Protein AF-K1PBF9-F1 (afdb_monomer)

Organism: Magallana gigas (NCBI:txid29159)

Secondary structure (DSSP, 8-state):
--SSTTS-HHHHHHTS----EESSSTT-EE-HHHHHHHHHHHHHHHHH-TT-EEEEHHHHHTT------SS-EEEEEEEETHHHHHTT-S--EEEEEEESS-----------S---HHHHHHHHHHHHHHHHTSS-----S-HHHHHHHHHTTS-S---EES--HHHHHHHHHHHHHTT-EEE-TTSSB--TTTTEEEEESSHHHHHHHGGGPPP------

Radius of gyration: 17.16 Å; Cα contacts (8 Å, |Δi|>4): 448; chains: 1; bounding box: 44×38×44 Å

Sequence (221 aa):
MHSEVHIEVVKDAFYKEKDQKTKESYADIVTETDQAVEKLIISLLQEKYPTHRFIGEESTAEGKKVEWTDAPTWIIDPIDGTANFVHSIPQTCVCIGLSINKQKSVVITEAGNSRDPQILATKMSNVHRVVEASHGVRMIGSAAVNLCMVASGSGEAYYEYGIHIWDFAAAGIIFTEAGGLLLDPAGGEVDFLSRRVMGACNQEIADQLSPLLNHIEFERD

pLDDT: mean 80.4, std 13.72, range [29.42, 95.19]

InterPro domains:
  IPR000760 Inositol monophosphatase-like [PF00459] (7-103)
  IPR000760 Inositol monophosphatase-like [PR00377] (28-48)
  IPR000760 Inositol monophosphatase-like [PR00377] (50-66)
  IPR000760 Inositol monophosphatase-like [PR00377] (74-90)
  IPR020583 Inositol monophosphatase, metal-binding site [PS00629] (74-87)
  IPR033942 Inositol monophosphatase [cd01639] (8-202)

Solvent-accessible surface area (backbone atoms only — not comparable to full-atom values): 12174 Å² total; per-residue (Å²): 145,80,86,74,85,80,80,47,68,66,69,66,47,39,87,45,90,74,72,68,45,67,65,94,35,96,68,24,56,48,42,65,60,40,56,51,43,41,57,50,54,50,52,60,50,43,74,77,38,79,84,54,46,79,44,37,56,63,55,36,75,76,67,49,79,64,81,88,60,70,57,54,25,36,28,28,22,49,43,38,20,41,65,28,40,73,70,56,42,97,46,53,47,71,34,71,15,77,45,60,77,83,75,64,6,23,30,40,29,64,84,71,46,74,76,52,70,66,62,43,51,48,55,53,50,28,52,50,48,49,40,78,74,45,102,60,83,67,72,74,62,25,56,31,62,28,8,42,37,28,44,72,64,76,54,59,49,27,42,44,62,74,53,56,50,31,51,36,52,28,25,11,48,59,10,31,80,62,62,34,35,41,14,24,49,88,56,60,76,55,48,63,44,50,19,40,40,17,24,8,63,45,69,69,56,29,69,61,45,32,82,50,49,75,87,72,91,58,84,62,93

Structure (mmCIF, N/CA/C/O backbone):
data_AF-K1PBF9-F1
#
_entry.id   AF-K1PBF9-F1
#
loop_
_atom_site.group_PDB
_atom_site.id
_atom_site.type_symbol
_atom_site.label_atom_id
_atom_site.label_alt_id
_atom_site.label_comp_id
_atom_site.label_asym_id
_atom_site.label_entity_id
_atom_site.label_seq_id
_atom_site.pdbx_PDB_ins_code
_atom_site.Cartn_x
_atom_site.Cartn_y
_atom_site.Cartn_z
_atom_site.occupancy
_atom_site.B_iso_or_equiv
_atom_site.auth_seq_id
_atom_site.auth_comp_id
_atom_site.auth_asym_id
_atom_site.auth_atom_id
_atom_site.pdbx_PDB_model_num
ATOM 1 N N . MET A 1 1 ? -23.134 16.574 22.516 1.00 35.31 1 MET A N 1
ATOM 2 C CA . MET A 1 1 ? -22.073 17.592 22.351 1.00 35.31 1 MET A CA 1
ATOM 3 C C . MET A 1 1 ? -20.702 16.900 22.377 1.00 35.31 1 MET A C 1
ATOM 5 O O . MET A 1 1 ? -19.862 17.241 23.191 1.00 35.31 1 MET A O 1
ATOM 9 N N . HIS A 1 2 ? -20.501 15.881 21.527 1.00 38.53 2 HIS A N 1
ATOM 10 C CA . HIS A 1 2 ? -19.296 15.022 21.521 1.00 38.53 2 HIS A CA 1
ATOM 11 C C . HIS A 1 2 ? -18.865 14.602 20.096 1.00 38.53 2 HIS A C 1
ATOM 13 O O . HIS A 1 2 ? -18.039 13.718 19.933 1.00 38.53 2 HIS A O 1
ATOM 19 N N . SER A 1 3 ? -19.438 15.206 19.051 1.00 40.56 3 SER A N 1
ATOM 20 C CA . SER A 1 3 ? -19.285 14.770 17.653 1.00 40.56 3 SER A CA 1
ATOM 21 C C . SER A 1 3 ? -18.229 15.537 16.847 1.00 40.56 3 SER A C 1
ATOM 23 O O . SER A 1 3 ? -17.965 15.170 15.710 1.00 40.56 3 SER A O 1
ATOM 25 N N . GLU A 1 4 ? -17.647 16.603 17.405 1.00 39.50 4 GLU A N 1
ATOM 26 C CA . GLU A 1 4 ? -16.801 17.558 16.660 1.00 39.50 4 GLU A CA 1
ATOM 27 C C . GLU A 1 4 ? -15.322 17.539 17.096 1.00 39.50 4 GLU A C 1
ATOM 29 O O . GLU A 1 4 ? -14.466 18.058 16.393 1.00 39.50 4 GLU A O 1
ATOM 34 N N . VAL A 1 5 ? -14.993 16.901 18.227 1.00 44.69 5 VAL A N 1
ATOM 35 C CA . VAL A 1 5 ? -13.670 17.002 18.888 1.00 44.69 5 VAL A CA 1
ATOM 36 C C . VAL A 1 5 ? -12.569 16.165 18.206 1.00 44.69 5 VAL A C 1
ATOM 38 O O . VAL A 1 5 ? -11.390 16.359 18.475 1.00 44.69 5 VAL A O 1
ATOM 41 N N . HIS A 1 6 ? -12.927 15.233 17.318 1.00 51.88 6 HIS A N 1
ATOM 42 C CA . HIS A 1 6 ? -12.022 14.165 16.858 1.00 51.88 6 HIS A CA 1
ATOM 43 C C . HIS A 1 6 ? -11.521 14.297 15.408 1.00 51.88 6 HIS A C 1
ATOM 45 O O . HIS A 1 6 ? -10.795 13.426 14.941 1.00 51.88 6 HIS A O 1
ATOM 51 N N . ILE A 1 7 ? -11.914 15.346 14.677 1.00 52.00 7 ILE A N 1
ATOM 52 C CA . ILE A 1 7 ? -11.773 15.396 13.206 1.00 52.00 7 ILE A CA 1
ATOM 53 C C . ILE A 1 7 ? -10.485 16.093 12.727 1.00 52.00 7 ILE A C 1
ATOM 55 O O . ILE A 1 7 ? -10.096 15.928 11.571 1.00 52.00 7 ILE A O 1
ATOM 59 N N . GLU A 1 8 ? -9.803 16.864 13.581 1.00 67.00 8 GLU A N 1
ATOM 60 C CA . GLU A 1 8 ? -8.775 17.805 13.102 1.00 67.00 8 GLU A CA 1
ATOM 61 C C . GLU A 1 8 ? -7.321 17.404 13.399 1.00 67.00 8 GLU A C 1
ATOM 63 O O . GLU A 1 8 ? -6.439 18.013 12.815 1.00 67.00 8 GLU A O 1
ATOM 68 N N . VAL A 1 9 ? -7.048 16.337 14.170 1.00 76.19 9 VAL A N 1
ATOM 69 C CA . VAL A 1 9 ? -5.691 15.936 14.637 1.00 76.19 9 VAL A CA 1
ATOM 70 C C . VAL A 1 9 ? -4.602 16.027 13.552 1.00 76.19 9 VAL A C 1
ATOM 72 O O . VAL A 1 9 ? -3.602 16.718 13.741 1.00 76.19 9 VAL A O 1
ATOM 75 N N . VAL A 1 10 ? -4.811 15.392 12.390 1.00 72.88 10 VAL A N 1
ATOM 76 C CA . VAL A 1 10 ? -3.847 15.422 11.271 1.00 72.88 10 VAL A CA 1
ATOM 77 C C . VAL A 1 10 ? -3.730 16.824 10.663 1.00 72.88 10 VAL A C 1
ATOM 79 O O . VAL A 1 10 ? -2.622 17.289 10.420 1.00 72.88 10 VAL A O 1
ATOM 82 N N . LYS A 1 11 ? -4.847 17.534 10.447 1.00 76.38 11 LYS A N 1
ATOM 83 C CA . LYS A 1 11 ? -4.851 18.896 9.871 1.00 76.38 11 LYS A CA 1
ATOM 84 C C . LYS A 1 11 ? -4.163 19.905 10.785 1.00 76.38 11 LYS A C 1
ATOM 86 O O . LYS A 1 11 ? -3.421 20.764 10.316 1.00 76.38 11 LYS A O 1
ATOM 91 N N . ASP A 1 12 ? -4.417 19.779 12.083 1.00 83.69 12 ASP A N 1
ATOM 92 C CA . ASP A 1 12 ? -3.822 20.579 13.138 1.00 83.69 12 ASP A CA 1
ATOM 93 C C . ASP A 1 12 ? -2.304 20.418 13.146 1.00 83.69 12 ASP A C 1
ATOM 95 O O . ASP A 1 12 ? -1.593 21.409 13.283 1.00 83.69 12 ASP A O 1
ATOM 99 N N . ALA A 1 13 ? -1.803 19.191 13.022 1.00 82.44 13 ALA A N 1
ATOM 100 C CA . ALA A 1 13 ? -0.374 18.908 13.014 1.00 82.44 13 ALA A CA 1
ATOM 101 C C . ALA A 1 13 ? 0.293 19.192 11.652 1.00 82.44 13 ALA A C 1
ATOM 103 O O . ALA A 1 13 ? 1.475 19.530 11.614 1.00 82.44 13 ALA A O 1
ATOM 104 N N . PHE A 1 14 ? -0.446 19.126 10.537 1.00 80.88 14 PHE A N 1
ATOM 105 C CA . PHE A 1 14 ? 0.094 19.216 9.172 1.00 80.88 14 PHE A CA 1
ATOM 106 C C . PHE A 1 14 ? 1.000 20.436 8.947 1.00 80.88 14 PHE A C 1
ATOM 108 O O . PHE A 1 14 ? 2.117 20.280 8.464 1.00 80.88 14 PHE A O 1
ATOM 115 N N . TYR A 1 15 ? 0.564 21.630 9.360 1.00 78.06 15 TYR A N 1
ATOM 116 C CA . TYR A 1 15 ? 1.326 22.882 9.210 1.00 78.06 15 TYR A CA 1
ATOM 117 C C . TYR A 1 15 ? 2.168 23.268 10.441 1.00 78.06 15 TYR A C 1
ATOM 119 O O . TYR A 1 15 ? 2.706 24.375 10.490 1.00 78.06 15 TYR A O 1
ATOM 127 N N . LYS A 1 16 ? 2.271 22.392 11.447 1.00 83.31 16 LYS A N 1
ATOM 128 C CA . LYS A 1 16 ? 3.107 22.593 12.639 1.00 83.31 16 LYS A CA 1
ATOM 129 C C . LYS A 1 16 ? 4.460 21.884 12.480 1.00 83.31 16 LYS A C 1
ATOM 131 O O . LYS A 1 16 ? 4.639 21.020 11.617 1.00 83.31 16 LYS A O 1
ATOM 136 N N . GLU A 1 17 ? 5.408 22.280 13.325 1.00 80.88 17 GLU A N 1
ATOM 137 C CA . GLU A 1 17 ? 6.618 21.508 13.632 1.00 80.88 17 GLU A CA 1
ATOM 138 C C . GLU A 1 17 ? 6.218 20.199 14.347 1.00 80.88 17 GLU A C 1
ATOM 140 O O . GLU A 1 17 ? 5.169 20.165 14.993 1.00 80.88 17 GLU A O 1
ATOM 145 N N . LYS A 1 18 ? 6.990 19.118 14.161 1.00 87.62 18 LYS A N 1
ATOM 146 C CA . LYS A 1 18 ? 6.622 17.733 14.529 1.00 87.62 18 LYS A CA 1
ATOM 147 C C . LYS A 1 18 ? 7.840 16.996 15.092 1.00 87.62 18 LYS A C 1
ATOM 149 O O . LYS A 1 18 ? 8.926 17.114 14.517 1.00 87.62 18 LYS A O 1
ATOM 154 N N . ASP A 1 19 ? 7.669 16.192 16.138 1.00 83.44 19 ASP A N 1
ATOM 155 C CA . ASP A 1 19 ? 8.751 15.419 16.771 1.00 83.44 19 ASP A CA 1
ATOM 156 C C . ASP A 1 19 ? 9.023 14.108 16.003 1.00 83.44 19 ASP A C 1
ATOM 158 O O . ASP A 1 19 ? 8.712 12.995 16.445 1.00 83.44 19 ASP A O 1
ATOM 162 N N . GLN A 1 20 ? 9.637 14.241 14.822 1.00 84.75 20 GLN A N 1
ATOM 163 C CA . GLN A 1 20 ? 10.001 13.098 13.982 1.00 84.75 20 GLN A CA 1
ATOM 164 C C . GLN A 1 20 ? 11.039 12.169 14.639 1.00 84.75 20 GLN A C 1
ATOM 166 O O . GLN A 1 20 ? 12.029 12.604 15.235 1.00 84.75 20 GLN A O 1
ATOM 171 N N . LYS A 1 21 ? 10.859 10.862 14.448 1.00 85.81 21 LYS A N 1
ATOM 172 C CA . LYS A 1 21 ? 11.799 9.798 14.822 1.00 85.81 21 LYS A CA 1
ATOM 173 C C . LYS A 1 21 ? 12.032 8.876 13.633 1.00 85.81 21 LYS A C 1
ATOM 175 O O . LYS A 1 21 ? 11.227 8.807 12.710 1.00 85.81 21 LYS A O 1
ATOM 180 N N . THR A 1 22 ? 13.144 8.159 13.679 1.00 82.88 22 THR A N 1
ATOM 181 C CA . THR A 1 22 ? 13.551 7.194 12.656 1.00 82.88 22 THR A CA 1
ATOM 182 C C . THR A 1 22 ? 13.183 5.779 13.101 1.00 82.88 22 THR A C 1
ATOM 184 O O . THR A 1 22 ? 13.472 5.420 14.244 1.00 82.88 22 THR A O 1
ATOM 187 N N . LYS A 1 23 ? 12.558 5.004 12.207 1.00 78.75 23 LYS A N 1
ATOM 188 C CA . LYS A 1 23 ? 12.241 3.577 12.375 1.00 78.75 23 LYS A CA 1
ATOM 189 C C . LYS A 1 23 ? 13.414 2.723 11.843 1.00 78.75 23 LYS A C 1
ATOM 191 O O . LYS A 1 23 ? 14.508 2.827 12.397 1.00 78.75 23 LYS A O 1
ATOM 196 N N . GLU A 1 24 ? 13.261 1.909 10.798 1.00 72.44 24 GLU A N 1
ATOM 197 C CA . GLU A 1 24 ? 14.314 0.985 10.322 1.00 72.44 24 GLU A CA 1
ATOM 198 C C . GLU A 1 24 ? 15.469 1.666 9.561 1.00 72.44 24 GLU A C 1
ATOM 200 O O . GLU A 1 24 ? 16.599 1.172 9.555 1.00 72.44 24 GLU A O 1
ATOM 205 N N . SER A 1 25 ? 15.220 2.798 8.898 1.00 73.12 25 SER A N 1
ATOM 206 C CA . SER A 1 25 ? 16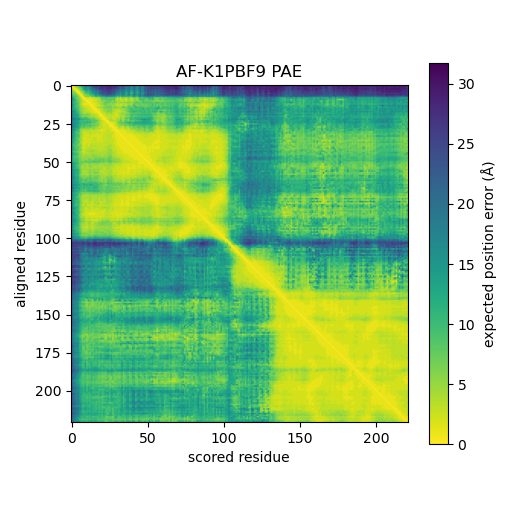.222 3.523 8.101 1.00 73.12 25 SER A CA 1
ATOM 207 C C . SER A 1 25 ? 15.980 5.032 8.119 1.00 73.12 25 SER A C 1
ATOM 209 O O . SER A 1 25 ? 14.887 5.468 8.445 1.00 73.12 25 SER A O 1
ATOM 211 N N . TYR A 1 26 ? 16.952 5.856 7.705 1.00 75.62 26 TYR A N 1
ATOM 212 C CA . TYR A 1 26 ? 16.826 7.327 7.742 1.00 75.62 26 TYR A CA 1
ATOM 213 C C . TYR A 1 26 ? 15.628 7.908 6.958 1.00 75.62 26 TYR A C 1
ATOM 215 O O . TYR A 1 26 ? 15.275 9.066 7.172 1.00 75.62 26 TYR A O 1
ATOM 223 N N . ALA A 1 27 ? 15.045 7.140 6.031 1.00 68.62 27 ALA A N 1
ATOM 224 C CA . ALA A 1 27 ? 13.870 7.518 5.245 1.00 68.62 27 ALA A CA 1
ATOM 225 C C . ALA A 1 27 ? 12.577 6.822 5.712 1.00 68.62 27 ALA A C 1
ATOM 227 O O . ALA A 1 27 ? 11.539 6.973 5.075 1.00 68.62 27 ALA A O 1
ATOM 228 N N . ASP A 1 28 ? 12.661 6.060 6.799 1.00 76.75 28 ASP A N 1
ATOM 229 C CA . ASP A 1 28 ? 11.561 5.411 7.498 1.00 76.75 28 ASP A CA 1
ATOM 230 C C . ASP A 1 28 ? 11.261 6.241 8.755 1.00 76.75 28 ASP A C 1
ATOM 232 O O . ASP A 1 28 ? 12.057 6.269 9.700 1.00 76.75 28 ASP A O 1
ATOM 236 N N . ILE A 1 29 ? 10.189 7.032 8.717 1.00 83.44 29 ILE A N 1
ATOM 237 C CA . ILE A 1 29 ? 9.964 8.155 9.640 1.00 83.44 29 ILE A CA 1
ATOM 238 C C . ILE A 1 29 ? 8.594 8.013 10.302 1.00 83.44 29 ILE A C 1
ATOM 240 O O . ILE A 1 29 ? 7.628 7.656 9.644 1.00 83.44 29 ILE A O 1
ATOM 244 N N . VAL A 1 30 ? 8.520 8.331 11.594 1.00 89.12 30 VAL A N 1
ATOM 245 C CA . VAL A 1 30 ? 7.292 8.377 12.402 1.00 89.12 30 VAL A CA 1
ATOM 246 C C . VAL A 1 30 ? 7.229 9.687 13.188 1.00 89.12 30 VAL A C 1
ATOM 248 O O . VAL A 1 30 ? 8.272 10.198 13.604 1.00 89.12 30 VAL A O 1
ATOM 251 N N . THR A 1 31 ? 6.037 10.228 13.440 1.00 87.81 31 THR A N 1
ATOM 252 C CA . THR A 1 31 ? 5.810 11.353 14.364 1.00 87.81 31 THR A CA 1
AT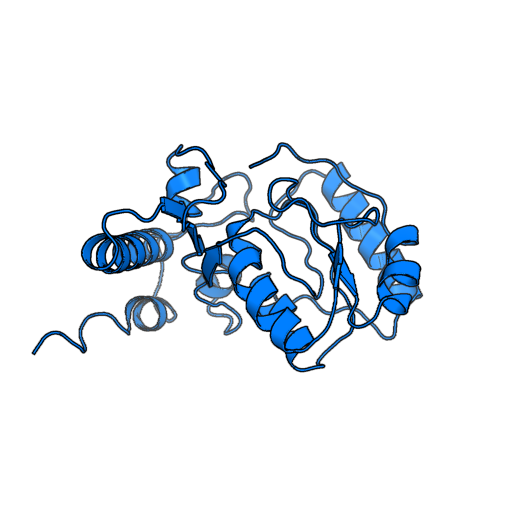OM 253 C C . THR A 1 31 ? 4.924 10.944 15.547 1.00 87.81 31 THR A C 1
ATOM 255 O O . THR A 1 31 ? 4.330 9.866 15.604 1.00 87.81 31 THR A O 1
ATOM 258 N N . GLU A 1 32 ? 4.797 11.828 16.528 1.00 88.06 32 GLU A N 1
ATOM 259 C CA . GLU A 1 32 ? 3.808 11.729 17.601 1.00 88.06 32 GLU A CA 1
ATOM 260 C C . GLU A 1 32 ? 2.352 11.724 17.094 1.00 88.06 32 GLU A C 1
ATOM 262 O O . GLU A 1 32 ? 1.460 11.228 17.788 1.00 88.06 32 GLU A O 1
ATOM 267 N N . THR A 1 33 ? 2.106 12.245 15.885 1.00 86.44 33 THR A N 1
ATOM 268 C CA . THR A 1 33 ? 0.765 12.331 15.287 1.00 86.44 33 THR A CA 1
ATOM 269 C C . THR A 1 33 ? 0.267 10.957 14.848 1.00 86.44 33 THR A C 1
ATOM 271 O O . THR A 1 33 ? -0.870 10.609 15.157 1.00 86.44 33 THR A O 1
ATOM 274 N N . ASP A 1 34 ? 1.116 10.160 14.196 1.00 86.38 34 ASP A N 1
ATOM 275 C CA . ASP A 1 34 ? 0.822 8.809 13.704 1.00 86.38 34 ASP A CA 1
ATOM 276 C C . ASP A 1 34 ? 0.302 7.936 14.861 1.00 86.38 34 ASP A C 1
ATOM 278 O O . ASP A 1 34 ? -0.804 7.390 14.833 1.00 86.38 34 ASP A O 1
ATOM 282 N N . GLN A 1 35 ? 1.048 7.939 15.970 1.00 88.50 35 GLN A N 1
ATOM 283 C C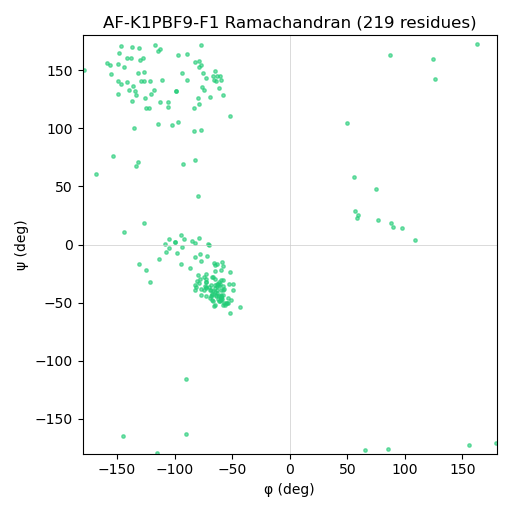A . GLN A 1 35 ? 0.709 7.199 17.185 1.00 88.50 35 GLN A CA 1
ATOM 284 C C . GLN A 1 35 ? -0.579 7.699 17.854 1.00 88.50 35 GLN A C 1
ATOM 286 O O . GLN A 1 35 ? -1.349 6.895 18.384 1.00 88.50 35 GLN A O 1
ATOM 291 N N . ALA A 1 36 ? -0.828 9.012 17.856 1.00 86.94 36 ALA A N 1
ATOM 292 C CA . ALA A 1 36 ? -2.049 9.589 18.416 1.00 86.94 36 ALA A CA 1
ATOM 293 C C . ALA A 1 36 ? -3.291 9.250 17.572 1.00 86.94 36 ALA A C 1
ATOM 295 O O . ALA A 1 36 ? -4.355 8.960 18.126 1.00 86.94 36 ALA A O 1
ATOM 296 N N . VAL A 1 37 ? -3.150 9.252 16.244 1.00 82.19 37 VAL A N 1
ATOM 297 C CA . VAL A 1 37 ? -4.216 8.931 15.288 1.00 82.19 37 VAL A CA 1
ATOM 298 C C . VAL A 1 37 ? -4.571 7.447 15.347 1.00 82.19 37 VAL A C 1
ATOM 300 O O . VAL A 1 37 ? -5.754 7.132 15.485 1.00 82.19 37 VAL A O 1
ATOM 303 N N . GLU A 1 38 ? -3.594 6.532 15.358 1.00 88.94 38 GLU A N 1
ATOM 304 C CA . GLU A 1 38 ? -3.876 5.092 15.481 1.00 88.94 38 GLU A CA 1
ATOM 305 C C . GLU A 1 38 ? -4.618 4.781 16.793 1.00 88.94 38 GLU A C 1
ATOM 307 O O . GLU A 1 38 ? -5.667 4.130 16.792 1.00 88.94 38 GLU A O 1
ATOM 312 N N . LYS A 1 39 ? -4.131 5.321 17.920 1.00 90.44 39 LYS A N 1
ATOM 313 C CA . LYS A 1 39 ? -4.725 5.106 19.252 1.00 90.44 39 LYS A CA 1
ATOM 314 C C . LYS A 1 39 ? -6.154 5.665 19.333 1.00 90.44 39 LYS A C 1
ATOM 316 O O . LYS A 1 39 ? -7.019 5.026 19.938 1.00 90.44 39 LYS A O 1
ATOM 321 N N . LEU A 1 40 ? -6.442 6.786 18.664 1.00 85.81 40 LEU A N 1
ATOM 322 C CA . LEU A 1 40 ? -7.800 7.322 18.518 1.00 85.81 40 LEU A CA 1
ATOM 323 C C . LEU A 1 40 ? -8.697 6.396 17.678 1.00 85.81 40 LEU A C 1
ATOM 325 O O . LEU A 1 40 ? -9.763 6.000 18.156 1.00 85.81 40 LEU A O 1
ATOM 329 N N . ILE A 1 41 ? -8.269 6.012 16.470 1.00 79.69 41 ILE A N 1
ATOM 330 C CA . ILE A 1 41 ? -9.035 5.145 15.554 1.00 79.69 41 ILE A CA 1
ATOM 331 C C . ILE A 1 41 ? -9.373 3.807 16.222 1.00 79.69 41 ILE A C 1
ATOM 333 O O . ILE A 1 41 ? -10.543 3.413 16.246 1.00 79.69 41 ILE A O 1
ATOM 337 N N . ILE A 1 42 ? -8.378 3.134 16.811 1.00 87.31 42 ILE A N 1
ATOM 338 C CA . ILE A 1 42 ? -8.576 1.851 17.497 1.00 87.31 42 ILE A CA 1
ATOM 339 C C . ILE A 1 42 ? -9.570 2.015 18.647 1.00 87.31 42 ILE A C 1
ATOM 341 O O . ILE A 1 42 ? -10.487 1.207 18.749 1.00 87.31 42 ILE A O 1
ATOM 345 N N . SER A 1 43 ? -9.466 3.063 19.475 1.00 89.25 43 SER A N 1
ATOM 346 C CA . SER A 1 43 ? -10.383 3.246 20.613 1.00 89.25 43 SER A CA 1
ATOM 347 C C . SER A 1 43 ? -11.858 3.363 20.193 1.00 89.25 43 SER A C 1
ATOM 349 O O . SER A 1 43 ? -12.709 2.656 20.736 1.00 89.25 43 SER A O 1
ATOM 351 N N . LEU A 1 44 ? -12.151 4.172 19.168 1.00 81.81 44 LEU A N 1
ATOM 352 C CA . LEU A 1 44 ? -13.507 4.404 18.657 1.00 81.81 44 LEU A CA 1
ATOM 353 C C . LEU A 1 44 ? -14.097 3.154 17.985 1.00 81.81 44 LEU A C 1
ATOM 355 O O . LEU A 1 44 ? -15.284 2.849 18.133 1.00 81.81 44 LEU A O 1
ATOM 359 N N . LEU A 1 45 ? -13.271 2.407 17.248 1.00 80.31 45 LEU A N 1
ATOM 360 C CA . LEU A 1 45 ? -13.685 1.155 16.616 1.00 80.31 45 LEU A CA 1
ATOM 361 C C . LEU A 1 45 ? -13.842 0.023 17.641 1.00 80.31 45 LEU A C 1
ATOM 363 O O . LEU A 1 45 ? -14.763 -0.779 17.509 1.00 80.31 45 LEU A O 1
ATOM 367 N N . GLN A 1 46 ? -12.999 -0.029 18.673 1.00 90.44 46 GLN A N 1
ATOM 368 C CA . GLN A 1 46 ? -13.028 -1.044 19.729 1.00 90.44 46 GLN A CA 1
ATOM 369 C C . GLN A 1 46 ? -14.241 -0.884 20.657 1.00 90.44 46 GLN A C 1
ATOM 371 O O . GLN A 1 46 ? -14.813 -1.897 21.061 1.00 90.44 46 GLN A O 1
ATOM 376 N N . GLU A 1 47 ? -14.665 0.353 20.953 1.00 87.88 47 GLU A N 1
ATOM 377 C CA . GLU A 1 47 ? -15.918 0.644 21.672 1.00 87.88 47 GLU A CA 1
ATOM 378 C C . GLU A 1 47 ? -17.137 0.144 20.881 1.00 87.88 47 GLU A C 1
ATOM 380 O O . GLU A 1 47 ? -18.013 -0.533 21.421 1.00 87.88 47 GLU A O 1
ATOM 385 N N . LYS A 1 48 ? -17.179 0.447 19.578 1.00 81.25 48 LYS A N 1
ATOM 386 C CA . LYS A 1 48 ? -18.316 0.130 18.705 1.00 81.25 48 LYS A CA 1
ATOM 387 C C . LYS A 1 48 ? -18.368 -1.338 18.265 1.00 81.25 48 LYS A C 1
ATOM 389 O O . LYS A 1 48 ? -19.457 -1.861 18.027 1.00 81.25 48 LYS A O 1
ATOM 394 N N . TYR A 1 49 ? -17.217 -2.000 18.159 1.00 83.19 49 TYR A N 1
ATOM 395 C CA . TYR A 1 49 ? -17.081 -3.380 17.690 1.00 83.19 49 TYR A CA 1
ATOM 396 C C . TYR A 1 49 ? -16.190 -4.219 18.635 1.00 83.19 49 TYR A C 1
ATOM 398 O O . TYR A 1 49 ? -15.086 -4.608 18.246 1.00 83.19 49 TYR A O 1
ATOM 406 N N . PR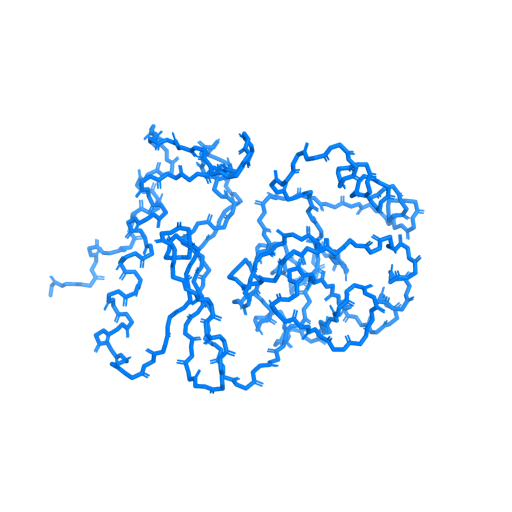O A 1 50 ? -16.650 -4.559 19.861 1.00 92.81 50 PRO A N 1
ATOM 407 C CA . PRO A 1 50 ? -15.813 -5.183 20.898 1.00 92.81 50 PRO A CA 1
ATOM 408 C C . PRO A 1 50 ? -15.162 -6.530 20.542 1.00 92.81 50 PRO A C 1
ATOM 410 O O . PRO A 1 50 ? -14.262 -6.978 21.245 1.00 92.81 50 PRO A O 1
ATOM 413 N N . THR A 1 51 ? -15.625 -7.194 19.481 1.00 90.75 51 THR A N 1
ATOM 414 C CA . THR A 1 51 ? -15.156 -8.512 19.021 1.00 90.75 51 THR A CA 1
ATOM 415 C C . THR A 1 51 ? -14.274 -8.467 17.769 1.00 90.75 51 THR A C 1
ATOM 417 O O . THR A 1 51 ? -13.815 -9.520 17.326 1.00 90.75 51 THR A O 1
ATOM 420 N N . HIS A 1 52 ? -14.056 -7.292 17.169 1.00 87.19 52 HIS A N 1
ATOM 421 C CA . HIS A 1 52 ? -13.206 -7.157 15.982 1.00 87.19 52 HIS A CA 1
ATOM 422 C C . HIS A 1 52 ? -11.718 -7.165 16.364 1.00 87.19 52 HIS A C 1
ATOM 424 O O . HIS A 1 52 ? -11.340 -6.767 17.466 1.00 87.19 52 HIS A O 1
ATOM 430 N N . ARG A 1 53 ? -10.871 -7.614 15.434 1.00 91.81 53 ARG A N 1
ATOM 431 C CA . ARG A 1 53 ? -9.406 -7.541 15.539 1.00 91.81 53 ARG A CA 1
ATOM 432 C C . ARG A 1 53 ? -8.871 -6.233 14.954 1.00 91.81 53 ARG A C 1
ATOM 434 O O . ARG A 1 53 ? -9.558 -5.565 14.181 1.00 91.81 53 ARG A O 1
ATOM 441 N N . PHE A 1 54 ? -7.625 -5.919 15.297 1.00 89.62 54 PHE A N 1
ATOM 442 C CA . PHE A 1 54 ? -6.892 -4.747 14.825 1.00 89.62 54 PHE A CA 1
ATOM 443 C C . PHE A 1 54 ? -5.479 -5.143 14.397 1.00 89.62 54 PHE A C 1
ATOM 445 O O . PHE A 1 54 ? -4.777 -5.833 15.136 1.00 89.62 54 PHE A O 1
ATOM 452 N N . ILE A 1 55 ? -5.082 -4.676 13.219 1.00 88.81 55 ILE A N 1
ATOM 453 C CA . ILE A 1 55 ? -3.709 -4.600 12.724 1.00 88.81 55 ILE A CA 1
ATOM 454 C C . ILE A 1 55 ? -3.444 -3.105 12.513 1.00 88.81 55 ILE A C 1
ATOM 456 O O . ILE A 1 55 ? -4.299 -2.416 11.953 1.00 88.81 55 ILE A O 1
ATOM 460 N N . GLY A 1 56 ? -2.307 -2.601 12.981 1.00 88.62 56 GLY A N 1
ATOM 461 C CA . GLY A 1 56 ? -1.952 -1.190 12.861 1.00 88.62 56 GLY A CA 1
ATOM 462 C C . GLY A 1 56 ? -0.444 -1.017 12.762 1.00 88.62 56 GLY A C 1
ATOM 463 O O . GLY A 1 56 ? 0.276 -1.749 13.439 1.00 88.62 56 GLY A O 1
ATOM 464 N N . GLU A 1 57 ? 0.016 -0.089 11.925 1.00 88.25 57 GLU A N 1
ATOM 465 C CA . GLU A 1 57 ? 1.443 0.167 11.692 1.00 88.25 57 GLU A CA 1
ATOM 466 C C . GLU A 1 57 ? 2.223 0.378 12.998 1.00 88.25 57 GLU A C 1
ATOM 468 O O . GLU A 1 57 ? 3.147 -0.369 13.325 1.00 88.25 57 GLU A O 1
ATOM 473 N N . GLU A 1 58 ? 1.828 1.384 13.774 1.00 90.44 58 GLU A N 1
ATOM 474 C CA . GLU A 1 58 ? 2.525 1.799 14.990 1.00 90.44 58 GLU A CA 1
ATOM 475 C C . GLU A 1 58 ? 2.321 0.781 16.115 1.00 90.44 58 GLU A C 1
ATOM 477 O O . GLU A 1 58 ? 3.228 0.498 16.898 1.00 90.44 58 GLU A O 1
ATOM 482 N N . SER A 1 59 ? 1.159 0.131 16.134 1.00 88.69 59 SER A N 1
ATOM 483 C CA . SER A 1 59 ? 0.889 -1.064 16.927 1.00 88.69 59 SER A CA 1
ATOM 484 C C . SER A 1 59 ? 1.859 -2.219 16.640 1.00 88.69 59 SER A C 1
ATOM 486 O O . SER A 1 59 ? 2.239 -2.932 17.574 1.00 88.69 59 SER A O 1
ATOM 488 N N . THR A 1 60 ? 2.253 -2.426 15.384 1.00 85.50 60 THR A N 1
ATOM 489 C CA . THR A 1 60 ? 3.187 -3.482 14.971 1.00 85.50 60 THR A CA 1
ATOM 490 C C . THR A 1 60 ? 4.642 -3.062 15.179 1.00 85.50 60 THR A C 1
ATOM 492 O O . THR A 1 60 ? 5.430 -3.879 15.654 1.00 85.50 60 THR A O 1
ATOM 495 N N . ALA A 1 61 ? 4.981 -1.782 14.996 1.00 81.00 61 ALA A N 1
ATOM 496 C CA . ALA A 1 61 ? 6.270 -1.209 15.400 1.00 81.00 61 ALA A CA 1
ATOM 497 C C . ALA A 1 61 ? 6.501 -1.271 16.930 1.00 81.00 61 ALA A C 1
ATOM 499 O O . ALA A 1 61 ? 7.618 -1.524 17.380 1.00 81.00 61 ALA A O 1
ATOM 500 N N . GLU A 1 62 ? 5.446 -1.140 17.748 1.00 85.44 62 GLU A N 1
ATOM 501 C CA . GLU A 1 62 ? 5.463 -1.427 19.198 1.00 85.44 62 GLU A CA 1
ATOM 502 C C . GLU A 1 62 ? 5.565 -2.943 19.527 1.00 85.44 62 GLU A C 1
ATOM 504 O O . GLU A 1 62 ? 5.616 -3.325 20.700 1.00 85.44 62 GLU A O 1
ATOM 509 N N . GLY A 1 63 ? 5.629 -3.827 18.522 1.00 83.31 63 GLY A N 1
ATOM 510 C CA . GLY A 1 63 ? 5.912 -5.261 18.668 1.00 83.31 63 GLY A CA 1
ATOM 511 C C . GLY A 1 63 ? 4.696 -6.196 18.691 1.00 83.31 63 GLY A C 1
ATOM 512 O O . GLY A 1 63 ? 4.836 -7.363 19.074 1.00 83.31 63 GLY A O 1
ATOM 513 N N . LYS A 1 64 ? 3.496 -5.738 18.302 1.00 86.00 64 LYS A N 1
ATOM 514 C CA . LYS A 1 64 ? 2.335 -6.634 18.117 1.00 86.00 64 LYS A CA 1
ATOM 515 C C . LYS A 1 64 ? 2.460 -7.413 16.805 1.00 86.00 64 LYS A C 1
ATOM 517 O O . LYS A 1 64 ? 2.743 -6.842 15.758 1.00 86.00 64 LYS A O 1
ATOM 522 N N . LYS A 1 65 ? 2.184 -8.718 16.853 1.00 84.44 65 LYS A N 1
ATOM 523 C CA . LYS A 1 65 ? 2.181 -9.591 15.667 1.00 84.44 65 LYS A CA 1
ATOM 524 C C . LYS A 1 65 ? 0.945 -9.379 14.795 1.00 84.44 65 LYS A C 1
ATOM 526 O O . LYS A 1 65 ? -0.146 -9.156 15.320 1.00 84.44 65 LYS A O 1
ATOM 531 N N . VAL A 1 66 ? 1.101 -9.551 13.484 1.00 83.19 66 VAL A N 1
ATOM 532 C CA . VAL A 1 66 ? 0.013 -9.441 12.509 1.00 83.19 66 VAL A CA 1
ATOM 533 C C . VAL A 1 66 ? -0.776 -10.760 12.436 1.00 83.19 66 VAL A C 1
ATOM 535 O O . VAL A 1 66 ? -0.398 -11.712 11.764 1.00 83.19 66 VAL A O 1
ATOM 538 N N . GLU A 1 67 ? -1.910 -10.845 13.140 1.00 84.00 67 GLU A N 1
ATOM 539 C CA . GLU A 1 67 ? -2.819 -12.008 13.071 1.00 84.00 67 GLU A CA 1
ATOM 540 C C . GLU A 1 67 ? -3.929 -11.818 12.020 1.00 84.00 67 GLU A C 1
ATOM 542 O O . GLU A 1 67 ? -5.114 -11.677 12.349 1.00 84.00 67 GLU A O 1
ATOM 547 N N . TRP A 1 68 ? -3.572 -11.826 10.733 1.00 78.56 68 TRP A N 1
ATOM 548 C CA . TRP A 1 68 ? -4.559 -11.661 9.661 1.00 78.56 68 TRP A CA 1
ATOM 549 C C . TRP A 1 68 ? -5.371 -12.944 9.416 1.00 78.56 68 TRP A C 1
ATOM 551 O O . TRP A 1 68 ? -4.951 -13.869 8.715 1.00 78.56 68 TRP A O 1
ATOM 561 N N . THR A 1 69 ? -6.571 -12.998 9.993 1.00 85.06 69 THR A N 1
ATOM 562 C CA . THR A 1 69 ? -7.500 -14.145 9.954 1.00 85.06 69 THR A CA 1
ATOM 563 C C . THR A 1 69 ? -8.792 -13.797 9.203 1.00 85.06 69 THR A C 1
ATOM 565 O O . THR A 1 69 ? -8.950 -12.680 8.717 1.00 85.06 69 THR A O 1
ATOM 568 N N . ASP A 1 70 ? -9.725 -14.745 9.103 1.00 79.06 70 ASP A N 1
ATOM 569 C CA . ASP A 1 70 ? -11.041 -14.520 8.478 1.00 79.06 70 ASP A CA 1
ATOM 570 C C . ASP A 1 70 ? -12.017 -13.765 9.403 1.00 79.06 70 ASP A C 1
ATOM 572 O O . ASP A 1 70 ? -13.105 -13.362 8.989 1.00 79.06 70 ASP A O 1
ATOM 576 N N . ALA A 1 71 ? -11.637 -13.556 10.670 1.00 84.56 71 ALA A N 1
ATOM 577 C CA . ALA A 1 71 ? -12.393 -12.727 11.599 1.00 84.56 71 ALA A CA 1
ATOM 578 C C . ALA A 1 71 ? -12.368 -11.250 11.150 1.00 84.56 71 ALA A C 1
ATOM 580 O O . ALA A 1 71 ? -11.325 -10.791 10.675 1.00 84.56 71 ALA A O 1
ATOM 581 N N . PRO A 1 72 ? -13.456 -10.476 11.355 1.00 80.06 72 PRO A N 1
ATOM 582 C CA . PRO A 1 72 ? -13.489 -9.050 11.039 1.00 80.06 72 PRO A CA 1
ATOM 583 C C . PRO A 1 72 ? -12.313 -8.303 11.674 1.00 80.06 72 PRO A C 1
ATOM 585 O O . PRO A 1 72 ? -12.228 -8.165 12.898 1.00 80.06 72 PRO A O 1
ATOM 588 N N . THR A 1 73 ? -11.392 -7.857 10.824 1.00 83.38 73 THR A N 1
ATOM 589 C CA . THR A 1 73 ? -10.115 -7.267 11.233 1.00 83.38 73 THR A CA 1
ATOM 590 C C . THR A 1 73 ? -9.980 -5.894 10.598 1.00 83.38 73 THR A C 1
ATOM 592 O O . THR A 1 73 ? -9.948 -5.775 9.372 1.00 83.38 73 THR A O 1
ATOM 595 N N . TRP A 1 74 ? -9.916 -4.858 11.428 1.00 80.94 74 TRP A N 1
ATOM 596 C CA . TRP A 1 74 ? -9.551 -3.518 10.989 1.00 80.94 74 TRP A CA 1
ATOM 597 C C . TRP A 1 74 ? -8.047 -3.474 10.732 1.00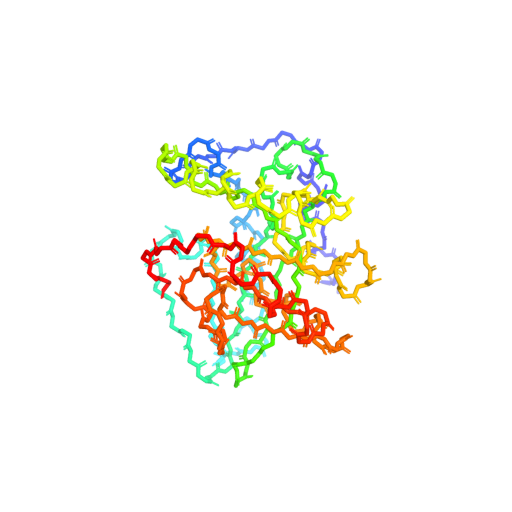 80.94 74 TRP A C 1
ATOM 599 O O . TRP A 1 74 ? -7.272 -3.970 11.548 1.00 80.94 74 TRP A O 1
ATOM 609 N N . ILE A 1 75 ? -7.649 -2.906 9.601 1.00 81.88 75 ILE A N 1
ATOM 610 C CA . ILE A 1 75 ? -6.252 -2.767 9.188 1.00 81.88 75 ILE A CA 1
ATOM 611 C C . ILE A 1 75 ? -6.010 -1.275 8.983 1.00 81.88 75 ILE A C 1
ATOM 613 O O . ILE A 1 75 ? -6.716 -0.652 8.187 1.00 81.88 75 ILE A O 1
ATOM 617 N N . ILE A 1 76 ? -5.107 -0.703 9.776 1.00 82.81 76 ILE A N 1
ATOM 618 C CA . ILE A 1 76 ? -4.985 0.744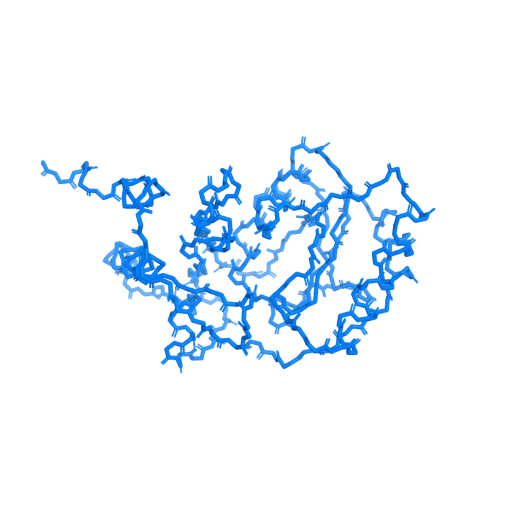 9.962 1.00 82.81 76 ILE A CA 1
ATOM 619 C C . ILE A 1 76 ? -3.558 1.194 9.667 1.00 82.81 76 ILE A C 1
ATOM 621 O O . ILE A 1 76 ? -2.613 0.728 10.295 1.00 82.81 76 ILE A O 1
ATOM 625 N N . ASP A 1 77 ? -3.433 2.164 8.777 1.00 83.25 77 ASP A N 1
ATOM 626 C CA . ASP A 1 77 ? -2.271 3.042 8.704 1.00 83.25 77 ASP A CA 1
ATOM 627 C C . ASP A 1 77 ? -2.765 4.447 9.108 1.00 83.25 77 ASP A C 1
ATOM 629 O O . ASP A 1 77 ? -3.758 4.942 8.552 1.00 83.25 77 ASP A O 1
ATOM 633 N N . PRO A 1 78 ? -2.170 5.063 10.146 1.00 85.00 78 PRO A N 1
ATOM 634 C CA . PRO A 1 78 ? -2.637 6.340 10.656 1.00 85.00 78 PRO A CA 1
ATOM 635 C C . PRO A 1 78 ? -2.325 7.525 9.730 1.00 85.00 78 PRO A C 1
ATOM 637 O O . PRO A 1 78 ? -3.109 8.478 9.748 1.00 85.00 78 PRO A O 1
ATOM 640 N N . ILE A 1 79 ? -1.215 7.509 8.980 1.00 86.06 79 ILE A N 1
ATOM 641 C CA . ILE A 1 79 ? -0.726 8.612 8.129 1.00 86.06 79 ILE A CA 1
ATOM 642 C C . ILE A 1 79 ? 0.130 8.039 6.975 1.00 86.06 79 ILE A C 1
ATOM 644 O O . ILE A 1 79 ? 1.353 8.184 6.956 1.00 86.06 79 ILE A O 1
ATOM 648 N N . ASP A 1 80 ? -0.515 7.468 5.955 1.00 83.06 80 ASP A N 1
ATOM 649 C CA . ASP A 1 80 ? 0.174 6.955 4.765 1.00 83.06 80 ASP A CA 1
ATOM 650 C C . ASP A 1 80 ? 0.963 8.098 4.116 1.00 83.06 80 ASP A C 1
ATOM 652 O O . ASP A 1 80 ? 0.436 9.198 3.877 1.00 83.06 80 ASP A O 1
ATOM 656 N N . GLY A 1 81 ? 2.246 7.856 3.867 1.00 83.31 81 GLY A N 1
ATOM 657 C CA . GLY A 1 81 ? 3.197 8.878 3.458 1.00 83.31 81 GLY A CA 1
ATOM 658 C C . GLY A 1 81 ? 3.627 9.811 4.594 1.00 83.31 81 GLY A C 1
ATOM 659 O O . GLY A 1 81 ? 3.689 11.026 4.384 1.00 83.31 81 GLY A O 1
ATOM 660 N N . THR A 1 82 ? 3.997 9.292 5.773 1.00 83.69 82 THR A N 1
ATOM 661 C CA . THR A 1 82 ? 4.526 10.098 6.897 1.00 83.69 82 THR A CA 1
ATOM 662 C C . THR A 1 82 ? 5.658 11.049 6.476 1.00 83.69 82 THR A C 1
ATOM 664 O O . THR A 1 82 ? 5.740 12.174 6.964 1.00 83.69 82 THR A O 1
ATOM 667 N N . ALA A 1 83 ? 6.503 10.668 5.509 1.00 84.44 83 ALA A N 1
ATOM 668 C CA . ALA A 1 83 ? 7.533 11.551 4.948 1.00 84.44 83 ALA A CA 1
ATOM 669 C C . ALA A 1 83 ? 6.947 12.795 4.237 1.00 84.44 83 ALA A C 1
ATOM 671 O O . ALA A 1 83 ? 7.460 13.905 4.401 1.00 84.44 83 ALA A O 1
ATOM 672 N N . ASN A 1 84 ? 5.839 12.642 3.502 1.00 83.69 84 ASN A N 1
ATOM 673 C CA . ASN A 1 84 ? 5.101 13.763 2.913 1.00 83.69 84 ASN A CA 1
ATOM 674 C C . ASN A 1 84 ? 4.450 14.623 4.001 1.00 83.69 84 ASN A C 1
ATOM 676 O O . ASN A 1 84 ? 4.538 15.850 3.942 1.00 83.69 84 ASN A O 1
ATOM 680 N N . PHE A 1 85 ? 3.852 13.998 5.018 1.00 84.75 85 PHE A N 1
ATOM 681 C CA . PHE A 1 85 ? 3.255 14.685 6.166 1.00 84.75 85 PHE A CA 1
ATOM 682 C C . PHE A 1 85 ? 4.279 15.532 6.945 1.00 84.75 85 PHE A C 1
ATOM 684 O O . PHE A 1 85 ? 4.029 16.707 7.235 1.00 84.75 85 PHE A O 1
ATOM 691 N N . VAL A 1 86 ? 5.469 14.985 7.209 1.00 85.31 86 VAL A N 1
ATOM 692 C CA . VAL A 1 86 ? 6.614 15.701 7.796 1.00 85.31 86 VAL A CA 1
ATOM 693 C C . VAL A 1 86 ? 6.972 16.929 6.959 1.00 85.31 86 VAL A C 1
ATOM 695 O O . VAL A 1 86 ? 7.015 18.042 7.488 1.00 85.31 86 VAL A O 1
ATOM 698 N N . HIS A 1 87 ? 7.126 16.763 5.644 1.00 84.75 87 HIS A N 1
ATOM 699 C CA . HIS A 1 87 ? 7.459 17.850 4.719 1.00 84.75 87 HIS A CA 1
ATOM 700 C C . HIS A 1 87 ? 6.279 18.759 4.323 1.00 84.75 87 HIS A C 1
ATOM 702 O O . HIS A 1 87 ? 6.461 19.664 3.509 1.00 84.75 87 HIS A O 1
ATOM 708 N N . SER A 1 88 ? 5.090 18.583 4.915 1.00 85.69 88 SER A N 1
ATOM 709 C CA . SER A 1 88 ? 3.865 19.342 4.588 1.00 85.69 88 SER A CA 1
ATOM 710 C C . SER A 1 88 ? 3.453 19.257 3.104 1.00 85.69 88 SER A C 1
ATOM 712 O O . SER A 1 88 ? 2.826 20.171 2.561 1.00 85.69 88 SER A O 1
ATOM 714 N N . ILE A 1 89 ? 3.798 18.154 2.435 1.00 84.00 89 ILE A N 1
ATOM 715 C CA . ILE A 1 89 ? 3.400 17.837 1.059 1.00 84.00 89 ILE A CA 1
ATOM 716 C C . ILE A 1 89 ? 1.964 17.282 1.104 1.00 84.00 89 ILE A C 1
ATOM 718 O O . ILE A 1 89 ? 1.709 16.329 1.842 1.00 84.00 89 ILE A O 1
ATOM 722 N N . PRO A 1 90 ? 0.998 17.839 0.345 1.00 80.31 90 PRO A N 1
ATOM 723 C CA . PRO A 1 90 ? -0.430 17.523 0.485 1.00 80.31 90 PRO A CA 1
ATOM 724 C C . PRO A 1 90 ? -0.838 16.204 -0.202 1.00 80.31 90 PRO A C 1
ATOM 726 O O . PRO A 1 90 ? -1.872 16.138 -0.865 1.00 80.31 90 PRO A O 1
ATOM 729 N N . GLN A 1 91 ? -0.013 15.162 -0.074 1.00 82.25 91 GLN A N 1
ATOM 730 C CA . GLN A 1 91 ? -0.225 13.826 -0.641 1.00 82.25 91 GLN A CA 1
ATOM 731 C C . GLN A 1 91 ? 0.058 12.760 0.429 1.00 82.25 91 GLN A C 1
ATOM 733 O O . GLN A 1 91 ? 1.041 12.030 0.382 1.00 82.25 91 GLN A O 1
ATOM 738 N N . THR A 1 92 ? -0.809 12.742 1.436 1.00 81.50 92 THR A N 1
ATOM 739 C CA . THR A 1 92 ? -0.832 11.810 2.572 1.00 81.50 92 THR A CA 1
ATOM 740 C C . THR A 1 92 ? -2.296 11.533 2.922 1.00 81.50 92 THR A C 1
ATOM 742 O O . THR A 1 92 ? -3.160 12.373 2.633 1.00 81.50 92 THR A O 1
ATOM 745 N N . CYS A 1 93 ? -2.614 10.371 3.493 1.00 79.56 93 CYS A N 1
ATOM 746 C CA . CYS A 1 93 ? -3.989 10.020 3.853 1.00 79.56 93 CYS A CA 1
ATOM 747 C C . CYS A 1 93 ? -4.070 9.153 5.119 1.00 79.56 93 CYS A C 1
ATOM 749 O O . CYS A 1 93 ? -3.057 8.712 5.639 1.00 79.56 93 CYS A O 1
ATOM 751 N N . VAL A 1 94 ? -5.285 8.945 5.636 1.00 75.56 94 VAL A N 1
ATOM 752 C CA . VAL A 1 94 ? -5.541 8.044 6.771 1.00 75.56 94 VAL A CA 1
ATOM 753 C C . VAL A 1 94 ? -6.199 6.783 6.223 1.00 75.56 94 VAL A C 1
ATOM 755 O O . VAL A 1 94 ? -7.264 6.862 5.602 1.00 75.56 94 VAL A O 1
ATOM 758 N N . CYS A 1 95 ? -5.589 5.630 6.462 1.00 73.12 95 CYS A N 1
ATOM 759 C CA . CYS A 1 95 ? -5.955 4.358 5.854 1.00 73.12 95 CYS A CA 1
ATOM 760 C C . CYS A 1 95 ? -6.668 3.458 6.860 1.00 73.12 95 CYS A C 1
ATOM 762 O O . CYS A 1 95 ? -6.109 3.069 7.879 1.00 73.12 95 CYS A O 1
ATOM 764 N N . ILE A 1 96 ? -7.927 3.107 6.579 1.00 72.81 96 ILE A N 1
ATOM 765 C CA . ILE A 1 96 ? -8.728 2.216 7.430 1.00 72.81 96 ILE A CA 1
ATOM 766 C C . ILE A 1 96 ? -9.440 1.192 6.544 1.00 72.81 96 ILE A C 1
ATOM 768 O O . ILE A 1 96 ? -10.473 1.478 5.937 1.00 72.81 96 ILE A O 1
ATOM 772 N N . GLY A 1 97 ? -8.887 -0.016 6.472 1.00 72.75 97 GLY A N 1
ATOM 773 C CA . GLY A 1 97 ? -9.501 -1.168 5.819 1.00 72.75 97 GLY A CA 1
ATOM 774 C C . GLY A 1 97 ? -10.281 -2.022 6.816 1.00 72.75 97 GLY A C 1
ATOM 775 O O . GLY A 1 97 ? -9.884 -2.153 7.972 1.00 72.75 97 GLY A O 1
ATOM 776 N N . LEU A 1 98 ? -11.371 -2.651 6.370 1.00 73.06 98 LEU A N 1
ATOM 777 C CA . LEU A 1 98 ? -12.028 -3.737 7.103 1.00 73.06 98 LEU A CA 1
ATOM 778 C C . LEU A 1 98 ? -11.892 -5.027 6.298 1.00 73.06 98 LEU A C 1
ATOM 780 O O . LEU A 1 98 ? -12.602 -5.238 5.317 1.00 73.06 98 LEU A O 1
ATOM 784 N N . SER A 1 99 ? -10.988 -5.899 6.733 1.00 67.81 99 SER A N 1
ATOM 785 C CA . SER A 1 99 ? -10.823 -7.223 6.149 1.00 67.81 99 SER A CA 1
ATOM 786 C C . SER A 1 99 ? -11.900 -8.176 6.656 1.00 67.81 99 SER A C 1
ATOM 788 O O . SER A 1 99 ? -11.979 -8.468 7.852 1.00 67.81 99 SER A O 1
ATOM 790 N N . ILE A 1 100 ? -12.677 -8.710 5.714 1.00 64.44 100 ILE A N 1
ATOM 791 C CA . ILE A 1 100 ? -13.525 -9.894 5.859 1.00 64.44 100 ILE A CA 1
ATOM 792 C C . ILE A 1 100 ? -13.322 -10.710 4.573 1.00 64.44 100 ILE A C 1
ATOM 794 O O . ILE A 1 100 ? -13.517 -10.184 3.481 1.00 64.44 100 ILE A O 1
ATOM 798 N N . ASN A 1 101 ? -12.910 -11.975 4.685 1.00 53.19 101 ASN A N 1
ATOM 799 C CA . ASN A 1 101 ? -12.742 -12.919 3.562 1.00 53.19 101 ASN A CA 1
ATOM 800 C C . ASN A 1 101 ? -11.762 -12.514 2.425 1.00 53.19 101 ASN A C 1
ATOM 802 O O . ASN A 1 101 ? -11.834 -13.070 1.333 1.00 53.19 101 ASN A O 1
ATOM 806 N N . LYS A 1 102 ? -10.798 -11.625 2.703 1.00 52.62 102 LYS A N 1
ATOM 807 C CA . LYS A 1 102 ? -9.455 -11.620 2.078 1.00 52.62 102 LYS A CA 1
ATOM 808 C C . LYS A 1 102 ? -9.358 -11.552 0.536 1.00 52.62 102 LYS A C 1
ATOM 810 O O . LYS A 1 102 ? -8.701 -12.385 -0.082 1.00 52.62 102 LYS A O 1
ATOM 815 N N . GLN A 1 103 ? -9.921 -10.526 -0.097 1.00 38.56 103 GLN A N 1
ATOM 816 C CA . GLN A 1 103 ? -9.649 -10.206 -1.511 1.00 38.56 103 GLN A CA 1
ATOM 817 C C . GLN A 1 103 ? -9.491 -8.690 -1.704 1.00 38.56 103 GLN A C 1
ATOM 819 O O . GLN A 1 103 ? -10.035 -7.955 -0.880 1.00 38.56 103 GLN A O 1
ATOM 824 N N . LYS A 1 104 ? -8.845 -8.267 -2.818 1.00 34.75 104 LYS A N 1
ATOM 825 C CA . LYS A 1 104 ? -9.078 -7.028 -3.622 1.00 34.75 104 LYS A CA 1
ATOM 826 C C . LYS A 1 104 ? -7.874 -6.048 -3.871 1.00 34.75 104 LYS A C 1
ATOM 828 O O . LYS A 1 104 ? -6.996 -6.012 -3.032 1.00 34.75 104 LYS A O 1
ATOM 833 N N . SER A 1 105 ? -7.871 -5.138 -4.891 1.00 29.42 105 SER A N 1
ATOM 834 C CA . SER A 1 105 ? -7.330 -5.420 -6.254 1.00 29.42 105 SER A CA 1
ATOM 835 C C . SER A 1 105 ? -7.087 -4.307 -7.356 1.00 29.42 105 SER A C 1
ATOM 837 O O . SER A 1 105 ? -7.710 -4.422 -8.398 1.00 29.42 105 SER A O 1
ATOM 839 N N . VAL A 1 106 ? -6.233 -3.252 -7.170 1.00 34.47 106 VAL A N 1
ATOM 840 C CA . VAL A 1 106 ? -5.282 -2.515 -8.125 1.00 34.47 106 VAL A CA 1
ATOM 841 C C . VAL A 1 106 ? -4.788 -1.094 -7.651 1.00 34.47 106 VAL A C 1
ATOM 843 O O . VAL A 1 106 ? -5.268 -0.668 -6.614 1.00 34.47 106 VAL A O 1
ATOM 846 N N . VAL A 1 107 ? -3.824 -0.409 -8.352 1.00 36.53 107 VAL A N 1
ATOM 847 C CA . VAL A 1 107 ? -2.362 -0.146 -8.006 1.00 36.53 107 VAL A CA 1
ATOM 848 C C . VAL A 1 107 ? -1.691 0.756 -9.177 1.00 36.53 107 VAL A C 1
ATOM 850 O O . VAL A 1 107 ? -2.147 0.441 -10.270 1.00 36.53 107 VAL A O 1
ATOM 853 N N . ILE A 1 108 ? -0.684 1.723 -9.365 1.00 32.31 108 ILE A N 1
ATOM 854 C CA . ILE A 1 108 ? 0.456 2.758 -9.020 1.00 32.31 108 ILE A CA 1
ATOM 855 C C . ILE A 1 108 ? 1.780 2.694 -8.117 1.00 32.31 108 ILE A C 1
ATOM 857 O O . ILE A 1 108 ? 1.764 3.004 -6.944 1.00 32.31 108 ILE A O 1
ATOM 861 N N . THR A 1 109 ? 3.015 2.587 -8.671 1.00 33.75 109 THR A N 1
ATOM 862 C CA . THR A 1 109 ? 4.305 2.252 -7.951 1.00 33.75 109 THR A CA 1
ATOM 863 C C . THR A 1 109 ? 5.038 3.335 -7.103 1.00 33.75 109 THR A C 1
ATOM 865 O O . THR A 1 109 ? 5.001 4.520 -7.421 1.00 33.75 109 THR A O 1
ATOM 868 N N . GLU A 1 110 ? 5.826 2.892 -6.100 1.00 60.47 110 GLU A N 1
ATOM 869 C CA . GLU A 1 110 ? 6.745 3.684 -5.247 1.00 60.47 110 GLU A CA 1
ATOM 870 C C . GLU A 1 110 ? 8.174 3.110 -5.093 1.00 60.47 110 GLU A C 1
ATOM 872 O O . GLU A 1 110 ? 8.477 1.960 -5.428 1.00 60.47 110 GLU A O 1
ATOM 877 N N . ALA A 1 111 ? 9.073 3.922 -4.516 1.00 59.00 111 ALA A N 1
ATOM 878 C CA . ALA A 1 111 ? 10.420 3.509 -4.100 1.00 59.00 111 ALA A CA 1
ATOM 879 C C . ALA A 1 111 ? 10.501 2.895 -2.679 1.00 59.00 111 ALA A C 1
ATOM 881 O O . ALA A 1 111 ? 11.456 2.168 -2.379 1.00 59.00 111 ALA A O 1
ATOM 882 N N . GLY A 1 112 ? 9.524 3.149 -1.806 1.00 61.75 112 GLY A N 1
ATOM 883 C CA . GLY A 1 112 ? 9.462 2.664 -0.418 1.00 61.75 112 GLY A CA 1
ATOM 884 C C . GLY A 1 112 ? 10.548 3.205 0.522 1.00 61.75 112 GLY A C 1
ATOM 885 O O . GLY A 1 112 ? 11.389 4.028 0.139 1.00 61.75 112 GLY A O 1
ATOM 886 N N . ASN A 1 113 ? 10.549 2.730 1.771 1.00 62.25 113 ASN A N 1
ATOM 887 C CA . ASN A 1 113 ? 11.409 3.231 2.853 1.00 62.25 113 ASN A CA 1
ATOM 888 C C . ASN A 1 113 ? 12.847 2.658 2.848 1.00 62.25 113 ASN A C 1
ATOM 890 O O . ASN A 1 113 ? 13.784 3.406 3.113 1.00 62.25 113 ASN A O 1
ATOM 894 N N . SER A 1 114 ? 13.051 1.380 2.498 1.00 67.69 114 SER A N 1
ATOM 895 C CA . SER A 1 114 ? 14.350 0.682 2.597 1.00 67.69 114 SER A CA 1
ATOM 896 C C . SER A 1 114 ? 15.484 1.321 1.776 1.00 67.69 114 SER A C 1
ATOM 898 O O . SER A 1 114 ? 15.288 1.790 0.650 1.00 67.69 114 SER A O 1
ATOM 900 N N . ARG A 1 115 ? 16.700 1.333 2.342 1.00 74.25 115 ARG A N 1
ATOM 901 C CA . ARG A 1 115 ? 17.899 1.992 1.780 1.00 74.25 115 ARG A CA 1
ATOM 902 C C . ARG A 1 115 ? 19.115 1.069 1.644 1.00 74.25 115 ARG A C 1
ATOM 904 O O . ARG A 1 115 ? 20.233 1.554 1.484 1.00 74.25 115 ARG A O 1
ATOM 911 N N . ASP A 1 116 ? 18.906 -0.247 1.672 1.00 80.44 116 ASP A N 1
ATOM 912 C CA . ASP A 1 116 ? 19.949 -1.201 1.286 1.00 80.44 116 ASP A CA 1
ATOM 913 C C . ASP A 1 116 ? 20.360 -0.990 -0.195 1.00 80.44 116 ASP A C 1
ATOM 915 O O . ASP A 1 116 ? 19.478 -0.855 -1.051 1.00 80.44 116 ASP A O 1
ATOM 919 N N . PRO A 1 117 ? 21.666 -0.969 -0.539 1.00 75.25 117 PRO A N 1
ATOM 920 C CA . PRO A 1 117 ? 22.113 -0.702 -1.907 1.00 75.25 117 PRO A CA 1
ATOM 921 C C . PRO A 1 117 ? 21.640 -1.720 -2.953 1.00 75.25 117 PRO A C 1
ATOM 923 O O . PRO A 1 117 ? 21.429 -1.344 -4.106 1.00 75.25 117 PRO A O 1
ATOM 926 N N . GLN A 1 118 ? 21.476 -2.993 -2.587 1.00 74.00 118 GLN A N 1
ATOM 927 C CA . GLN A 1 118 ? 21.090 -4.064 -3.507 1.00 74.00 118 GLN A CA 1
ATOM 928 C C . GLN A 1 118 ? 19.568 -4.094 -3.717 1.00 74.00 118 GLN A C 1
ATOM 930 O O . GLN A 1 118 ? 19.109 -4.232 -4.857 1.00 74.00 118 GLN A O 1
ATOM 935 N N . ILE A 1 119 ? 18.780 -3.861 -2.661 1.00 70.81 119 ILE A N 1
ATOM 936 C CA . ILE A 1 119 ? 17.327 -3.631 -2.762 1.00 70.81 119 ILE A CA 1
ATOM 937 C C . ILE A 1 119 ? 17.057 -2.380 -3.607 1.00 70.81 119 ILE A C 1
ATOM 939 O O . ILE A 1 119 ? 16.271 -2.439 -4.554 1.00 70.81 119 ILE A O 1
ATOM 943 N N . LEU A 1 120 ? 17.745 -1.267 -3.330 1.00 73.25 120 LEU A N 1
ATOM 944 C CA . LEU A 1 120 ? 17.564 -0.010 -4.059 1.00 73.25 120 LEU A CA 1
ATOM 945 C C . LEU A 1 120 ? 17.956 -0.142 -5.537 1.00 73.25 120 LEU A C 1
ATOM 947 O O . LEU A 1 120 ? 17.200 0.297 -6.402 1.00 73.25 120 LEU A O 1
ATOM 951 N N . ALA A 1 121 ? 19.079 -0.796 -5.852 1.00 75.44 121 ALA A N 1
ATOM 952 C CA . ALA A 1 121 ? 19.467 -1.079 -7.236 1.00 75.44 121 ALA A CA 1
ATOM 953 C C . ALA A 1 121 ? 18.414 -1.928 -7.971 1.00 75.44 121 ALA A C 1
ATOM 955 O O . ALA A 1 121 ? 18.101 -1.652 -9.131 1.00 75.44 121 ALA A O 1
ATOM 956 N N . THR A 1 122 ? 17.814 -2.912 -7.293 1.00 74.75 122 THR A N 1
ATOM 957 C CA . THR A 1 122 ? 16.754 -3.753 -7.873 1.00 74.75 122 THR A CA 1
ATOM 958 C C . THR A 1 122 ? 15.467 -2.955 -8.104 1.00 74.75 122 THR A C 1
ATOM 960 O O . THR A 1 122 ? 14.905 -3.013 -9.200 1.00 74.75 122 THR A O 1
ATOM 963 N N . LYS A 1 123 ? 15.040 -2.122 -7.140 1.00 76.31 123 LYS A N 1
ATOM 964 C CA . LYS A 1 123 ? 13.896 -1.208 -7.319 1.00 76.31 123 LYS A CA 1
ATOM 965 C C . LYS A 1 123 ? 14.123 -0.238 -8.485 1.00 76.31 123 LYS A C 1
ATOM 967 O O . LYS A 1 123 ? 13.254 -0.116 -9.343 1.00 76.31 123 LYS A O 1
ATOM 972 N N . MET A 1 124 ? 15.297 0.391 -8.577 1.00 75.75 124 MET A N 1
ATOM 973 C CA . MET A 1 124 ? 15.635 1.302 -9.682 1.00 75.75 124 MET A CA 1
ATOM 974 C C . MET A 1 124 ? 15.719 0.587 -11.041 1.00 75.75 124 MET A C 1
ATOM 976 O O . MET A 1 124 ? 15.303 1.154 -12.050 1.00 75.75 124 MET A O 1
ATOM 980 N N . SER A 1 125 ? 16.181 -0.668 -11.085 1.00 78.69 125 SER A N 1
ATOM 981 C CA . SER A 1 125 ? 16.148 -1.493 -12.303 1.00 78.69 125 SER A CA 1
ATOM 982 C C . SER A 1 125 ? 14.716 -1.771 -12.771 1.00 78.69 125 SER A C 1
ATOM 984 O O . SER A 1 125 ? 14.434 -1.650 -13.962 1.00 78.69 125 SER A O 1
ATOM 986 N N . ASN A 1 126 ? 13.793 -2.070 -11.852 1.00 71.25 126 ASN A N 1
ATOM 987 C CA . ASN A 1 126 ? 12.378 -2.252 -12.189 1.00 71.25 126 ASN A CA 1
ATOM 988 C C . ASN A 1 126 ? 11.764 -0.948 -12.724 1.00 71.25 126 ASN A C 1
ATOM 990 O O . ASN A 1 126 ? 11.121 -0.963 -13.770 1.00 71.25 126 ASN A O 1
ATOM 994 N N . VAL A 1 127 ? 12.043 0.190 -12.075 1.00 73.62 127 VAL A N 1
ATOM 995 C CA . VAL A 1 127 ? 11.582 1.514 -12.536 1.00 73.62 127 VAL A CA 1
ATOM 996 C C . VAL A 1 127 ? 12.104 1.827 -13.941 1.00 73.62 127 VAL A C 1
ATOM 998 O O . VAL A 1 127 ? 11.327 2.271 -14.778 1.00 73.62 127 VAL A O 1
ATOM 1001 N N . HIS A 1 128 ? 13.376 1.543 -14.245 1.00 70.62 128 HIS A N 1
ATOM 1002 C CA . HIS A 1 128 ? 13.941 1.716 -15.592 1.00 70.62 128 HIS A CA 1
ATOM 1003 C C . HIS A 1 128 ? 13.169 0.907 -16.643 1.00 70.62 128 HIS A C 1
ATOM 1005 O O . HIS A 1 128 ? 12.696 1.468 -17.629 1.00 70.62 128 HIS A O 1
ATOM 1011 N N . ARG A 1 129 ? 12.981 -0.398 -16.398 1.00 68.44 129 ARG A N 1
ATOM 1012 C CA . ARG A 1 129 ? 12.286 -1.318 -17.317 1.00 68.44 129 ARG A CA 1
ATOM 1013 C C . ARG A 1 129 ? 10.832 -0.904 -17.561 1.00 68.44 129 ARG A C 1
ATOM 1015 O O . ARG A 1 129 ? 10.336 -1.045 -18.674 1.00 68.44 129 ARG A O 1
ATOM 1022 N N . VAL A 1 130 ? 10.158 -0.362 -16.545 1.00 59.91 130 VAL A N 1
ATOM 1023 C CA . VAL A 1 130 ? 8.770 0.116 -16.651 1.00 59.91 130 VAL A CA 1
ATOM 1024 C C . VAL A 1 130 ? 8.682 1.508 -17.291 1.00 59.91 130 VAL A C 1
ATOM 1026 O O . VAL A 1 130 ? 7.731 1.773 -18.021 1.00 59.91 130 VAL A O 1
ATOM 1029 N N . VAL A 1 131 ? 9.678 2.384 -17.116 1.00 66.62 131 VAL A N 1
ATOM 1030 C CA . VAL A 1 131 ? 9.773 3.659 -17.858 1.00 66.62 131 VAL A CA 1
ATOM 1031 C C . VAL A 1 131 ? 10.013 3.422 -19.353 1.00 66.62 131 VAL A C 1
ATOM 1033 O O . VAL A 1 131 ? 9.400 4.105 -20.165 1.00 66.62 131 VAL A O 1
ATOM 1036 N N . GLU A 1 132 ? 10.842 2.448 -19.735 1.00 65.94 132 GLU A N 1
ATOM 1037 C CA . GLU A 1 132 ? 11.060 2.088 -21.148 1.00 65.94 132 GLU A CA 1
ATOM 1038 C C . GLU A 1 132 ? 9.822 1.465 -21.818 1.00 65.94 132 GLU A C 1
ATOM 1040 O O . GLU A 1 132 ? 9.656 1.585 -23.031 1.00 65.94 132 GLU A O 1
ATOM 1045 N N . ALA A 1 133 ? 8.959 0.809 -21.038 1.00 64.50 133 ALA A N 1
ATOM 1046 C CA . ALA A 1 133 ? 7.786 0.080 -21.524 1.00 64.50 133 ALA A CA 1
ATOM 1047 C C . ALA A 1 133 ? 6.451 0.843 -21.390 1.00 64.50 133 ALA A C 1
ATOM 1049 O O . ALA A 1 133 ? 5.405 0.285 -21.714 1.00 64.50 133 ALA A O 1
ATOM 1050 N N . SER A 1 134 ? 6.449 2.092 -20.909 1.00 67.00 134 SER A N 1
ATOM 1051 C CA . SER A 1 134 ? 5.220 2.858 -20.646 1.00 67.00 134 SER A CA 1
ATOM 1052 C C . SER A 1 134 ? 5.305 4.313 -21.110 1.00 67.00 134 SER A C 1
ATOM 1054 O O . SER A 1 134 ? 6.371 4.842 -21.412 1.00 67.00 134 SER A O 1
ATOM 1056 N N . HIS A 1 135 ? 4.166 5.010 -21.099 1.00 65.12 135 HIS A N 1
ATOM 1057 C CA . HIS A 1 135 ? 4.104 6.459 -21.331 1.00 65.12 135 HIS A CA 1
ATOM 1058 C C . HIS A 1 135 ? 4.697 7.302 -20.176 1.00 65.12 135 HIS A C 1
ATOM 1060 O O . HIS A 1 135 ? 4.720 8.533 -20.258 1.00 65.12 135 HIS A O 1
ATOM 1066 N N . GLY A 1 136 ? 5.183 6.661 -19.106 1.00 68.56 136 GLY A N 1
ATOM 1067 C CA . GLY A 1 136 ? 5.928 7.282 -18.013 1.00 68.56 136 GLY A CA 1
ATOM 1068 C C . GLY A 1 136 ? 5.345 6.995 -16.628 1.00 68.56 136 GLY A C 1
ATOM 1069 O O . GLY A 1 136 ? 4.135 7.006 -16.422 1.00 68.56 136 GLY A O 1
ATOM 1070 N N . VAL A 1 137 ? 6.235 6.817 -15.653 1.00 76.12 137 VAL A N 1
ATOM 1071 C CA . VAL A 1 137 ? 5.910 6.469 -14.259 1.00 76.12 137 VAL A CA 1
ATOM 1072 C C . VAL A 1 137 ? 5.516 7.705 -13.433 1.00 76.12 137 VAL A C 1
ATOM 1074 O O . VAL A 1 137 ? 5.870 8.840 -13.770 1.00 76.12 137 VAL A O 1
ATOM 1077 N N . ARG A 1 138 ? 4.764 7.501 -12.348 1.00 80.62 138 ARG A N 1
ATOM 1078 C CA . ARG A 1 138 ? 4.521 8.478 -11.275 1.00 80.62 138 ARG A CA 1
ATOM 1079 C C . ARG A 1 138 ? 4.878 7.840 -9.937 1.00 80.62 138 ARG A C 1
ATOM 1081 O O . ARG A 1 138 ? 4.740 6.633 -9.800 1.00 80.62 138 ARG A O 1
ATOM 1088 N N . MET A 1 139 ? 5.333 8.677 -9.012 1.00 83.00 139 MET A N 1
ATOM 1089 C CA . MET A 1 139 ? 5.590 8.381 -7.604 1.00 83.00 139 MET A CA 1
ATOM 1090 C C . MET A 1 139 ? 5.093 9.604 -6.829 1.00 83.00 139 MET A C 1
ATOM 1092 O O . MET A 1 139 ? 5.341 10.740 -7.246 1.00 83.00 139 MET A O 1
ATOM 1096 N N . ILE A 1 140 ? 4.334 9.362 -5.774 1.00 83.31 140 ILE A N 1
ATOM 1097 C CA . ILE A 1 140 ? 3.543 10.312 -4.988 1.00 83.31 140 ILE A CA 1
ATOM 1098 C C . ILE A 1 140 ? 3.911 10.238 -3.497 1.00 83.31 140 ILE A C 1
ATOM 1100 O O . ILE A 1 140 ? 3.712 11.214 -2.779 1.00 83.31 140 ILE A O 1
ATOM 1104 N N . GLY A 1 141 ? 4.489 9.126 -3.036 1.00 82.25 141 GLY A N 1
ATOM 1105 C CA . GLY A 1 141 ? 4.931 8.898 -1.659 1.00 82.25 141 GLY A CA 1
ATOM 1106 C C . GLY A 1 141 ? 3.865 8.334 -0.715 1.00 82.25 141 GLY A C 1
ATOM 1107 O O . GLY A 1 141 ? 4.030 8.472 0.491 1.00 82.25 141 GLY A O 1
ATOM 1108 N N . SER A 1 142 ? 2.784 7.741 -1.238 1.00 87.62 142 SER A N 1
ATOM 1109 C CA . SER A 1 142 ? 1.744 7.063 -0.446 1.00 87.62 142 SER A CA 1
ATOM 1110 C C . SER A 1 142 ? 1.122 5.907 -1.237 1.00 87.62 142 SER A C 1
ATOM 1112 O O . SER A 1 142 ? 0.699 6.080 -2.387 1.00 87.62 142 SER A O 1
ATOM 1114 N N . ALA A 1 143 ? 1.057 4.731 -0.618 1.00 90.38 143 ALA A N 1
ATOM 1115 C CA . ALA A 1 143 ? 0.603 3.492 -1.246 1.00 90.38 143 ALA A CA 1
ATOM 1116 C C . ALA A 1 143 ? -0.895 3.530 -1.586 1.00 90.38 143 ALA A C 1
ATOM 1118 O O . ALA A 1 143 ? -1.307 3.243 -2.717 1.00 90.38 143 ALA A O 1
ATOM 1119 N N . ALA A 1 144 ? -1.727 3.955 -0.639 1.00 88.25 144 ALA A N 1
ATOM 1120 C CA . ALA A 1 144 ? -3.171 4.014 -0.797 1.00 88.25 144 ALA A CA 1
ATOM 1121 C C . ALA A 1 144 ? -3.624 5.141 -1.730 1.00 88.25 144 ALA A C 1
ATOM 1123 O O . ALA A 1 144 ? -4.557 4.932 -2.513 1.00 88.25 144 ALA A O 1
ATOM 1124 N N . VAL A 1 145 ? -2.968 6.312 -1.703 1.00 87.94 145 VAL A N 1
ATOM 1125 C CA . VAL A 1 145 ? -3.248 7.399 -2.663 1.00 87.94 145 VAL A CA 1
ATOM 1126 C C . VAL A 1 145 ? -2.948 6.925 -4.079 1.00 87.94 145 VAL A C 1
ATOM 1128 O O . VAL A 1 145 ? -3.774 7.118 -4.971 1.00 87.94 145 VAL A O 1
ATOM 1131 N N . ASN A 1 146 ? -1.821 6.244 -4.279 1.00 91.25 146 ASN A N 1
ATOM 1132 C CA . ASN A 1 146 ? -1.461 5.663 -5.564 1.00 91.25 146 ASN A CA 1
ATOM 1133 C C . ASN A 1 146 ? -2.477 4.622 -6.059 1.00 91.25 146 ASN A C 1
ATOM 1135 O O . ASN A 1 146 ? -2.938 4.723 -7.198 1.00 91.25 146 ASN A O 1
ATOM 1139 N N . LEU A 1 147 ? -2.890 3.665 -5.216 1.00 90.19 147 LEU A N 1
ATOM 1140 C CA . LEU A 1 147 ? -3.983 2.737 -5.548 1.00 90.19 147 LEU A CA 1
ATOM 1141 C C . LEU A 1 147 ? -5.253 3.500 -5.971 1.00 90.19 147 LEU A C 1
ATOM 1143 O O . LEU A 1 147 ? -5.823 3.247 -7.036 1.00 90.19 147 LEU A O 1
ATOM 1147 N N . CYS A 1 148 ? -5.681 4.482 -5.175 1.00 88.75 148 CYS A N 1
ATOM 1148 C CA . CYS A 1 148 ? -6.898 5.254 -5.442 1.00 88.75 148 CYS A CA 1
ATOM 1149 C C . CYS A 1 148 ? -6.795 6.139 -6.698 1.00 88.75 148 CYS A C 1
ATOM 1151 O O . CYS A 1 148 ? -7.807 6.383 -7.359 1.00 88.75 148 CYS A O 1
ATOM 1153 N N . MET A 1 149 ? -5.595 6.584 -7.081 1.00 86.56 149 MET A N 1
ATOM 1154 C CA . MET A 1 149 ? -5.361 7.273 -8.354 1.00 86.56 149 MET A CA 1
ATOM 1155 C C . MET A 1 149 ? -5.622 6.364 -9.560 1.00 86.56 149 MET A C 1
ATOM 1157 O O . MET A 1 149 ? -6.070 6.848 -10.597 1.00 86.56 149 MET A O 1
ATOM 1161 N N . VAL A 1 150 ? -5.420 5.051 -9.441 1.00 90.12 150 VAL A N 1
ATOM 1162 C CA . VAL A 1 150 ? -5.791 4.104 -10.507 1.00 90.12 150 VAL A CA 1
ATOM 1163 C C . VAL A 1 150 ? -7.282 3.811 -10.496 1.00 90.12 150 VAL A C 1
ATOM 1165 O O . VAL A 1 150 ? -7.876 3.686 -11.563 1.00 90.12 150 VAL A O 1
ATOM 1168 N N . ALA A 1 151 ? -7.919 3.808 -9.320 1.00 88.25 151 ALA A N 1
ATOM 1169 C CA . ALA A 1 151 ? -9.374 3.638 -9.182 1.00 88.25 151 ALA A CA 1
ATOM 1170 C C . ALA A 1 151 ? -10.150 4.733 -9.925 1.00 88.25 151 ALA A C 1
ATOM 1172 O O . ALA A 1 151 ? -11.244 4.499 -10.431 1.00 88.25 151 ALA A O 1
ATOM 1173 N N . SER A 1 152 ? -9.560 5.926 -10.014 1.00 88.69 152 SER A N 1
ATOM 1174 C CA . SER A 1 152 ? -10.081 7.070 -10.764 1.00 88.69 152 SER A CA 1
ATOM 1175 C C . SER A 1 152 ? -9.577 7.166 -12.214 1.00 88.69 152 SER A C 1
ATOM 1177 O O . SER A 1 152 ? -9.904 8.133 -12.899 1.00 88.69 152 SER A O 1
ATOM 1179 N N . GLY A 1 153 ? -8.805 6.187 -12.703 1.00 78.81 153 GLY A N 1
ATOM 1180 C CA . GLY A 1 153 ? -8.292 6.149 -14.078 1.00 78.81 153 GLY A CA 1
ATOM 1181 C C . GLY A 1 153 ? -7.103 7.078 -14.358 1.00 78.81 153 GLY A C 1
ATOM 1182 O O . GLY A 1 153 ? -6.851 7.414 -15.513 1.00 78.81 153 GLY A O 1
ATOM 1183 N N . SER A 1 154 ? -6.359 7.503 -13.331 1.00 83.19 154 SER A N 1
ATOM 1184 C CA . SER A 1 154 ? -5.191 8.398 -13.465 1.00 83.19 154 SER A CA 1
ATOM 1185 C C . SER A 1 154 ? -3.887 7.677 -13.861 1.00 83.19 154 SER A C 1
ATOM 1187 O O . SER A 1 154 ? -2.837 8.314 -13.956 1.00 83.19 154 SER A O 1
ATOM 1189 N N . GLY A 1 155 ? -3.935 6.360 -14.075 1.00 83.38 155 GLY A N 1
ATOM 1190 C CA . GLY A 1 155 ? -2.835 5.512 -14.545 1.00 83.38 155 GLY A CA 1
ATOM 1191 C C . GLY A 1 155 ? -3.273 4.049 -14.655 1.00 83.38 155 GLY A C 1
ATOM 1192 O O . GLY A 1 155 ? -4.463 3.763 -14.551 1.00 83.38 155 GLY A O 1
ATOM 1193 N N . GLU A 1 156 ? -2.323 3.135 -14.884 1.00 84.50 156 GLU A N 1
ATOM 1194 C CA . GLU A 1 156 ? -2.629 1.749 -15.291 1.00 84.50 156 GLU A CA 1
ATOM 1195 C C . GLU A 1 156 ? -2.079 0.654 -14.343 1.00 84.50 156 GLU A C 1
ATOM 1197 O O . GLU A 1 156 ? -2.744 -0.374 -14.204 1.00 84.50 156 GLU A O 1
ATOM 1202 N N . ALA A 1 157 ? -0.922 0.844 -13.673 1.00 92.44 157 ALA A N 1
ATOM 1203 C CA . ALA A 1 157 ? -0.322 -0.184 -12.793 1.00 92.44 157 ALA A CA 1
ATOM 1204 C C . ALA A 1 157 ? 0.693 0.308 -11.716 1.00 92.44 157 ALA A C 1
ATOM 1206 O O . ALA A 1 157 ? 1.328 1.352 -11.875 1.00 92.44 157 ALA A O 1
ATOM 1207 N N . TYR A 1 158 ? 0.852 -0.483 -10.632 1.00 94.88 158 TYR A N 1
ATOM 1208 C CA . TYR A 1 158 ? 1.816 -0.399 -9.494 1.00 94.88 158 TYR A CA 1
ATOM 1209 C C . TYR A 1 158 ? 2.748 -1.577 -9.612 1.00 94.88 158 TYR A C 1
ATOM 1211 O O . TYR A 1 158 ? 2.420 -2.598 -10.204 1.00 94.88 158 TYR A O 1
ATOM 1219 N N . TYR A 1 159 ? 3.800 -1.504 -8.830 1.00 95.19 159 TYR A N 1
ATOM 1220 C CA . TYR A 1 159 ? 4.294 -2.648 -8.095 1.00 95.19 159 TYR A CA 1
ATOM 1221 C C . TYR A 1 159 ? 5.041 -2.072 -6.901 1.00 95.19 159 TYR A C 1
ATOM 1223 O O . TYR A 1 159 ? 5.650 -1.003 -7.002 1.00 95.19 159 TYR A O 1
ATOM 1231 N N . GLU A 1 160 ? 5.017 -2.762 -5.776 1.00 94.06 160 GLU A N 1
ATOM 1232 C CA . GLU A 1 160 ? 5.970 -2.479 -4.719 1.00 94.06 160 GLU A CA 1
ATOM 1233 C C . GLU A 1 160 ? 6.287 -3.739 -3.940 1.00 94.06 160 GLU A C 1
ATOM 1235 O O . GLU A 1 160 ? 5.536 -4.716 -3.916 1.00 94.06 160 GLU A O 1
ATOM 1240 N N . TYR A 1 161 ? 7.471 -3.683 -3.355 1.00 93.44 161 TYR A N 1
ATOM 1241 C CA . TYR A 1 161 ? 8.105 -4.719 -2.578 1.00 93.44 161 TYR A CA 1
ATOM 1242 C C . TYR A 1 161 ? 8.648 -4.043 -1.314 1.00 93.44 161 TYR A C 1
ATOM 1244 O O . TYR A 1 161 ? 9.346 -3.023 -1.416 1.00 93.44 161 TYR A O 1
ATOM 1252 N N . GLY A 1 162 ? 8.324 -4.588 -0.146 1.00 90.44 162 GLY A N 1
ATOM 1253 C CA . GLY A 1 162 ? 8.628 -3.995 1.155 1.00 90.44 162 GLY A CA 1
ATOM 1254 C C . GLY A 1 162 ? 7.552 -3.048 1.696 1.00 90.44 162 GLY A C 1
ATOM 1255 O O . GLY A 1 162 ? 7.840 -2.326 2.643 1.00 90.44 162 GLY A O 1
ATOM 1256 N N . ILE A 1 163 ? 6.336 -3.054 1.143 1.00 91.94 163 ILE A N 1
ATOM 1257 C CA . ILE A 1 163 ? 5.162 -2.463 1.818 1.00 91.94 163 ILE A CA 1
ATOM 1258 C C . ILE A 1 163 ? 4.650 -3.395 2.916 1.00 91.94 163 ILE A C 1
ATOM 1260 O O . ILE A 1 163 ? 5.089 -4.541 2.992 1.00 91.94 163 ILE A O 1
ATOM 1264 N N . HIS A 1 164 ? 3.715 -2.937 3.730 1.00 90.94 164 HIS A N 1
ATOM 1265 C CA . HIS A 1 164 ? 2.992 -3.741 4.712 1.00 90.94 164 HIS A CA 1
ATOM 1266 C C . HIS A 1 164 ? 1.501 -3.839 4.368 1.00 90.94 164 HIS A C 1
ATOM 1268 O O . HIS A 1 164 ? 0.982 -3.093 3.537 1.00 90.94 164 HIS A O 1
ATOM 1274 N N . ILE A 1 165 ? 0.779 -4.753 5.018 1.00 89.62 165 ILE A N 1
ATOM 1275 C CA . ILE A 1 165 ? -0.660 -4.956 4.783 1.00 89.62 165 ILE A CA 1
ATOM 1276 C C . ILE A 1 165 ? -1.512 -3.692 5.015 1.00 89.62 165 ILE A C 1
ATOM 1278 O O . ILE A 1 165 ? -2.544 -3.518 4.362 1.00 89.62 165 ILE A O 1
ATOM 1282 N N . TRP A 1 166 ? -1.108 -2.800 5.923 1.00 86.06 166 TRP A N 1
ATOM 1283 C CA . TRP A 1 166 ? -1.857 -1.579 6.242 1.00 86.06 166 TRP A CA 1
ATOM 1284 C C . TRP A 1 166 ? -1.778 -0.508 5.147 1.00 86.06 166 TRP A C 1
ATOM 1286 O O . TRP A 1 166 ? -2.816 0.083 4.836 1.00 86.06 166 TRP A O 1
ATOM 1296 N N . ASP A 1 167 ? -0.627 -0.376 4.482 1.00 88.38 167 ASP A N 1
ATOM 1297 C CA . ASP A 1 167 ? -0.354 0.576 3.394 1.00 88.38 167 ASP A CA 1
ATOM 1298 C C . ASP A 1 167 ? -1.395 0.496 2.254 1.00 88.38 167 ASP A C 1
ATOM 1300 O O . ASP A 1 167 ? -1.727 1.496 1.618 1.00 88.38 167 ASP A O 1
ATOM 1304 N N . PHE A 1 168 ? -1.929 -0.702 1.964 1.00 90.50 168 PHE A N 1
ATOM 1305 C CA . PHE A 1 168 ? -2.776 -0.931 0.782 1.00 90.50 168 PHE A CA 1
ATOM 1306 C C . PHE A 1 168 ? -4.103 -1.663 1.024 1.00 90.50 168 PHE A C 1
ATOM 1308 O O . PHE A 1 168 ? -4.981 -1.572 0.160 1.00 90.50 168 PHE A O 1
ATOM 1315 N N . ALA A 1 169 ? -4.327 -2.364 2.146 1.00 85.75 169 ALA A N 1
ATOM 1316 C CA . ALA A 1 169 ? -5.550 -3.168 2.317 1.00 85.75 169 ALA A CA 1
ATOM 1317 C C . ALA A 1 169 ? -6.847 -2.338 2.254 1.00 85.75 169 ALA A C 1
ATOM 1319 O O . ALA A 1 169 ? -7.860 -2.810 1.733 1.00 85.75 169 ALA A O 1
ATOM 1320 N N . ALA A 1 170 ? -6.823 -1.091 2.737 1.00 80.00 170 ALA A N 1
ATOM 1321 C CA . ALA A 1 170 ? -7.952 -0.166 2.627 1.00 80.00 170 ALA A CA 1
ATOM 1322 C C . ALA A 1 170 ? -8.247 0.203 1.161 1.00 80.00 170 ALA A C 1
ATOM 1324 O O . ALA A 1 170 ? -9.373 0.061 0.675 1.00 80.00 170 ALA A O 1
ATOM 1325 N N . ALA A 1 171 ? -7.213 0.641 0.440 1.00 86.56 171 ALA A N 1
ATOM 1326 C CA . ALA A 1 171 ? -7.333 1.113 -0.932 1.00 86.56 171 ALA A CA 1
ATOM 1327 C C . ALA A 1 171 ? -7.581 -0.020 -1.937 1.00 86.56 171 ALA A C 1
ATOM 1329 O O . ALA A 1 171 ? -8.299 0.191 -2.910 1.00 86.56 171 ALA A O 1
ATOM 1330 N N . GLY A 1 172 ? -7.093 -1.239 -1.682 1.00 88.00 172 GLY A N 1
ATOM 1331 C CA . GLY A 1 172 ? -7.366 -2.411 -2.517 1.00 88.00 172 GLY A CA 1
ATOM 1332 C C . GLY A 1 172 ? -8.865 -2.700 -2.636 1.00 88.00 172 GLY A C 1
ATOM 1333 O O . GLY A 1 172 ? -9.355 -2.998 -3.731 1.00 88.00 172 GLY A O 1
ATOM 1334 N N . ILE A 1 173 ? -9.614 -2.536 -1.539 1.00 83.56 173 ILE A N 1
ATOM 1335 C CA . ILE A 1 173 ? -11.073 -2.707 -1.522 1.00 83.56 173 ILE A CA 1
ATOM 1336 C C . ILE A 1 173 ? -11.766 -1.625 -2.355 1.00 83.56 173 ILE A C 1
ATOM 1338 O O . ILE A 1 173 ? -12.605 -1.972 -3.186 1.00 83.56 173 ILE A O 1
ATOM 1342 N N . ILE A 1 174 ? -11.403 -0.349 -2.159 1.00 80.50 174 ILE A N 1
ATOM 1343 C CA . ILE A 1 174 ? -11.931 0.787 -2.941 1.00 80.50 174 ILE A CA 1
ATOM 1344 C C . ILE A 1 174 ? -11.686 0.544 -4.421 1.00 80.50 174 ILE A C 1
ATOM 1346 O O . ILE A 1 174 ? -12.605 0.615 -5.236 1.00 80.50 174 ILE A O 1
ATOM 1350 N N . PHE A 1 175 ? -10.436 0.235 -4.751 1.00 88.62 175 PHE A N 1
ATOM 1351 C CA . PHE A 1 175 ? -9.998 0.134 -6.118 1.00 88.62 175 PHE A CA 1
ATOM 1352 C C . PHE A 1 175 ? -10.835 -0.910 -6.892 1.00 88.62 175 PHE A C 1
ATOM 1354 O O . PHE A 1 175 ? -11.261 -0.660 -8.013 1.00 88.62 175 PHE A O 1
ATOM 1361 N N . THR A 1 176 ? -11.123 -2.080 -6.320 1.00 89.38 176 THR A N 1
ATOM 1362 C CA . THR A 1 176 ? -11.883 -3.124 -7.050 1.00 89.38 176 THR A CA 1
ATOM 1363 C C . THR A 1 176 ? -13.348 -2.851 -7.242 1.00 89.38 176 THR A C 1
ATOM 1365 O O . THR A 1 176 ? -13.918 -3.396 -8.182 1.00 89.38 176 THR A O 1
ATOM 1368 N N . GLU A 1 177 ? -13.974 -2.050 -6.386 1.00 81.00 177 GLU A N 1
ATOM 1369 C CA . GLU A 1 177 ? -15.318 -1.569 -6.710 1.00 81.00 177 GLU A CA 1
ATOM 1370 C C . GLU A 1 177 ? -15.280 -0.692 -7.986 1.00 81.00 177 GLU A C 1
ATOM 1372 O O . GLU A 1 177 ? -16.306 -0.531 -8.643 1.00 81.00 177 GLU A O 1
ATOM 1377 N N . ALA A 1 178 ? -14.094 -0.209 -8.401 1.00 83.75 178 ALA A N 1
ATOM 1378 C CA . ALA A 1 178 ? -13.821 0.388 -9.714 1.00 83.75 178 ALA A CA 1
ATOM 1379 C C . ALA A 1 178 ? -13.283 -0.594 -10.797 1.00 83.75 178 ALA A C 1
ATOM 1381 O O . ALA A 1 178 ? -13.148 -0.187 -11.949 1.00 83.75 178 ALA A O 1
ATOM 1382 N N . GLY A 1 179 ? -13.054 -1.884 -10.494 1.00 84.69 179 GLY A N 1
ATOM 1383 C CA . GLY A 1 179 ? -13.112 -2.976 -11.491 1.00 84.69 179 GLY A CA 1
ATOM 1384 C C . GLY A 1 179 ? -11.829 -3.685 -11.978 1.00 84.69 179 GLY A C 1
ATOM 1385 O O . GLY A 1 179 ? -11.940 -4.530 -12.862 1.00 84.69 179 GLY A O 1
ATOM 1386 N N . GLY A 1 180 ? -10.638 -3.388 -11.451 1.00 88.88 180 GLY A N 1
ATOM 1387 C CA . GLY A 1 180 ? -9.366 -4.070 -11.814 1.00 88.88 180 GLY A CA 1
ATOM 1388 C C . GLY A 1 180 ? -8.996 -5.310 -10.966 1.00 88.88 180 GLY A C 1
ATOM 1389 O O . GLY A 1 180 ? -9.844 -5.865 -10.270 1.00 88.88 180 GLY A O 1
ATOM 1390 N N . LEU A 1 181 ? -7.721 -5.733 -11.023 1.00 92.12 181 LEU A N 1
ATOM 1391 C CA . LEU A 1 181 ? -7.119 -6.986 -10.505 1.00 92.12 181 LEU A CA 1
ATOM 1392 C C . LEU A 1 181 ? -5.972 -6.721 -9.478 1.00 92.12 181 LEU A C 1
ATOM 1394 O O . LEU A 1 181 ? -5.194 -5.818 -9.736 1.00 92.12 181 LEU A O 1
ATOM 1398 N N . LEU A 1 182 ? -5.791 -7.478 -8.370 1.00 94.06 182 LEU A N 1
ATOM 1399 C CA . LEU A 1 182 ? -4.561 -7.533 -7.526 1.00 94.06 182 LEU A CA 1
ATOM 1400 C C . LEU A 1 182 ? -3.946 -8.892 -7.740 1.00 94.06 182 LEU A C 1
ATOM 1402 O O . LEU A 1 182 ? -4.649 -9.904 -7.757 1.00 94.06 182 LEU A O 1
ATOM 1406 N N . LEU A 1 183 ? -2.630 -8.888 -7.796 1.00 94.31 183 LEU A N 1
ATOM 1407 C CA . LEU A 1 183 ? -1.818 -10.062 -7.992 1.00 94.31 183 LEU A CA 1
ATOM 1408 C C . LEU A 1 183 ? -0.577 -9.920 -7.110 1.00 94.31 183 LEU A C 1
ATOM 1410 O O . LEU A 1 183 ? -0.192 -8.808 -6.729 1.00 94.31 183 LEU A O 1
ATOM 1414 N N . ASP A 1 184 ? 0.094 -11.028 -6.828 1.00 94.38 184 ASP A N 1
ATOM 1415 C CA . ASP A 1 184 ? 1.517 -10.924 -6.515 1.00 94.38 184 ASP A CA 1
ATOM 1416 C C . ASP A 1 184 ? 2.250 -10.319 -7.741 1.00 94.38 184 ASP A C 1
ATOM 1418 O O . ASP A 1 184 ? 1.866 -10.604 -8.880 1.00 94.38 184 ASP A O 1
ATOM 1422 N N . PRO A 1 185 ? 3.298 -9.491 -7.577 1.00 93.75 185 PRO A N 1
ATOM 1423 C CA . PRO A 1 185 ? 4.131 -9.042 -8.695 1.00 93.75 185 PRO A CA 1
ATOM 1424 C C . PRO A 1 185 ? 4.688 -10.156 -9.601 1.00 93.75 185 PRO A C 1
ATOM 1426 O O . PRO A 1 185 ? 4.978 -9.886 -10.769 1.00 93.75 185 PRO A O 1
ATOM 1429 N N . ALA A 1 186 ? 4.819 -11.389 -9.101 1.00 91.38 186 ALA A N 1
ATOM 1430 C CA . ALA A 1 186 ? 5.193 -12.590 -9.859 1.00 91.38 186 ALA A CA 1
ATOM 1431 C C . ALA A 1 186 ? 4.011 -13.295 -10.568 1.00 91.38 186 ALA A C 1
ATOM 1433 O O . ALA A 1 186 ? 4.198 -14.336 -11.200 1.00 91.38 186 ALA A O 1
ATOM 1434 N N . GLY A 1 187 ? 2.803 -12.733 -10.475 1.00 86.06 187 GLY A N 1
ATOM 1435 C CA . GLY A 1 187 ? 1.557 -13.302 -10.985 1.00 86.06 187 GLY A CA 1
ATOM 1436 C C . GLY A 1 187 ? 0.869 -14.254 -9.999 1.00 86.06 187 GLY A C 1
ATOM 1437 O O . GLY A 1 187 ? 1.466 -14.744 -9.043 1.00 86.06 187 GLY A O 1
ATOM 1438 N N . GLY A 1 188 ? -0.413 -14.531 -10.249 1.00 88.56 188 GLY A N 1
ATOM 1439 C CA . GLY A 1 188 ? -1.270 -15.295 -9.334 1.00 88.56 188 GLY A CA 1
ATOM 1440 C C . GLY A 1 188 ? -1.917 -14.428 -8.248 1.00 88.56 188 GLY A C 1
ATOM 1441 O O . GLY A 1 188 ? -1.803 -13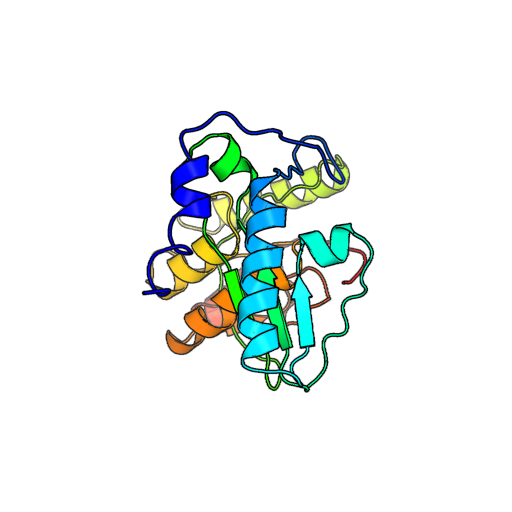.206 -8.269 1.00 88.56 188 GLY A O 1
ATOM 1442 N N . GLU A 1 189 ? -2.647 -15.057 -7.325 1.00 90.25 189 GLU A N 1
ATOM 1443 C CA . GLU A 1 189 ? -3.371 -14.345 -6.263 1.00 90.25 189 GLU A CA 1
ATOM 1444 C C . GLU A 1 189 ? -2.423 -13.580 -5.324 1.00 90.25 189 GLU A C 1
ATOM 1446 O O . GLU A 1 189 ? -1.320 -14.028 -5.018 1.00 90.25 189 GLU A O 1
ATOM 1451 N N . VAL A 1 190 ? -2.875 -12.419 -4.849 1.00 91.25 190 VAL A N 1
ATOM 1452 C CA . VAL A 1 190 ? -2.145 -11.597 -3.877 1.00 91.25 190 VAL A CA 1
ATOM 1453 C C . VAL A 1 190 ? -2.099 -12.259 -2.493 1.00 91.25 190 VAL A C 1
ATOM 1455 O O . VAL A 1 190 ? -3.127 -12.552 -1.881 1.00 91.25 190 VAL A O 1
ATOM 1458 N N . ASP A 1 191 ? -0.897 -12.408 -1.942 1.00 91.50 191 ASP A N 1
ATOM 1459 C CA . ASP A 1 191 ? -0.701 -12.706 -0.525 1.00 91.50 191 ASP A CA 1
ATOM 1460 C C . ASP A 1 191 ? -0.425 -11.400 0.226 1.00 91.50 191 ASP A C 1
ATOM 1462 O O . ASP A 1 191 ? 0.662 -10.831 0.131 1.00 91.50 191 ASP A O 1
ATOM 1466 N N . PHE A 1 192 ? -1.415 -10.917 0.979 1.00 87.06 192 PHE A N 1
ATOM 1467 C CA . PHE A 1 192 ? -1.352 -9.602 1.620 1.00 87.06 192 PHE A CA 1
ATOM 1468 C C . PHE A 1 192 ? -0.269 -9.479 2.709 1.00 87.06 192 PHE A C 1
ATOM 1470 O O . PHE A 1 192 ? 0.071 -8.361 3.075 1.00 87.06 192 PHE A O 1
ATOM 1477 N N . LEU A 1 193 ? 0.282 -10.593 3.211 1.00 91.38 193 LEU A N 1
ATOM 1478 C CA . LEU A 1 193 ? 1.381 -10.602 4.191 1.00 91.38 193 LEU A CA 1
ATOM 1479 C C . LEU A 1 193 ? 2.752 -10.861 3.538 1.00 91.38 193 LEU A C 1
ATOM 1481 O O . LEU A 1 193 ? 3.763 -10.966 4.229 1.00 91.38 193 LEU A O 1
ATOM 1485 N N . SER A 1 194 ? 2.817 -10.996 2.208 1.00 91.44 194 SER A N 1
ATOM 1486 C CA . SER A 1 194 ? 4.079 -11.196 1.476 1.00 91.44 194 SER A CA 1
ATOM 1487 C C . SER A 1 194 ? 4.968 -9.950 1.415 1.00 91.44 194 SER A C 1
ATOM 1489 O O . SER A 1 194 ? 6.105 -10.046 0.958 1.00 91.44 194 SER A O 1
ATOM 1491 N N . ARG A 1 195 ? 4.445 -8.784 1.826 1.00 94.06 195 ARG A N 1
ATOM 1492 C CA . ARG A 1 195 ? 5.037 -7.453 1.606 1.00 94.06 195 ARG A CA 1
ATOM 1493 C C . ARG A 1 195 ? 5.242 -7.098 0.127 1.00 94.06 195 ARG A C 1
ATOM 1495 O O . ARG A 1 195 ? 6.095 -6.277 -0.220 1.00 94.06 195 ARG A O 1
ATOM 1502 N N . ARG A 1 196 ? 4.451 -7.709 -0.762 1.00 94.25 196 ARG A N 1
ATOM 1503 C CA . ARG A 1 196 ? 4.459 -7.469 -2.210 1.00 94.25 196 ARG A CA 1
ATOM 1504 C C . ARG A 1 196 ? 3.054 -7.200 -2.720 1.00 94.25 196 ARG A C 1
ATOM 1506 O O . ARG A 1 196 ? 2.112 -7.889 -2.336 1.00 94.25 196 ARG A O 1
ATOM 1513 N N . VAL A 1 197 ? 2.922 -6.255 -3.646 1.00 94.62 197 VAL A N 1
ATOM 1514 C CA . VAL A 1 197 ? 1.656 -6.042 -4.353 1.00 94.62 197 VAL A CA 1
ATOM 1515 C C . VAL A 1 197 ? 1.869 -5.589 -5.791 1.00 94.62 197 VAL A C 1
ATOM 1517 O O . VAL A 1 197 ? 2.722 -4.748 -6.083 1.00 94.62 197 VAL A O 1
ATOM 1520 N N . MET A 1 198 ? 1.068 -6.145 -6.693 1.00 94.50 198 MET A N 1
ATOM 1521 C CA . MET A 1 198 ? 0.846 -5.658 -8.050 1.00 94.50 198 MET A CA 1
ATOM 1522 C C . MET A 1 198 ? -0.618 -5.924 -8.426 1.00 94.50 198 MET A C 1
ATOM 1524 O O . MET A 1 198 ? -1.464 -6.182 -7.571 1.00 94.50 198 MET A O 1
ATOM 1528 N N . GLY A 1 199 ? -0.938 -5.838 -9.708 1.00 94.31 199 GLY A N 1
ATOM 1529 C CA . GLY A 1 199 ? -2.255 -6.049 -10.256 1.00 94.31 199 GLY A CA 1
ATOM 1530 C C . GLY A 1 199 ? -2.422 -5.331 -11.595 1.00 94.31 199 GLY A C 1
ATOM 1531 O O . GLY A 1 199 ? -1.469 -4.778 -12.139 1.00 94.31 199 GLY A O 1
ATOM 1532 N N . ALA A 1 200 ? -3.643 -5.333 -12.122 1.00 93.75 200 ALA A N 1
ATOM 1533 C CA . ALA A 1 200 ? -3.965 -4.860 -13.464 1.00 93.75 200 ALA A CA 1
ATOM 1534 C C . ALA A 1 200 ? -5.237 -3.990 -13.504 1.00 93.75 200 ALA A C 1
ATOM 1536 O O . ALA A 1 200 ? -6.250 -4.389 -12.936 1.00 93.75 200 ALA A O 1
ATOM 1537 N N . CYS A 1 201 ? -5.266 -2.860 -14.223 1.00 89.50 201 CYS A N 1
ATOM 1538 C CA . CYS A 1 201 ? -6.557 -2.218 -14.536 1.00 89.50 201 CYS A CA 1
ATOM 1539 C C . CYS A 1 201 ? -7.430 -3.116 -15.447 1.00 89.50 201 CYS A C 1
ATOM 1541 O O . CYS A 1 201 ? -8.654 -3.025 -15.439 1.00 89.50 201 CYS A O 1
ATOM 1543 N N . ASN A 1 202 ? -6.788 -4.030 -16.181 1.00 88.88 202 ASN A N 1
ATOM 1544 C CA . ASN A 1 202 ? -7.336 -5.205 -16.857 1.00 88.88 202 ASN A CA 1
ATOM 1545 C C . ASN A 1 202 ? -6.192 -6.230 -17.051 1.00 88.88 202 ASN A C 1
ATOM 1547 O O . ASN A 1 202 ? -5.036 -5.814 -17.096 1.00 88.88 202 ASN A O 1
ATOM 1551 N N . GLN A 1 203 ? -6.481 -7.535 -17.162 1.00 92.25 203 GLN A N 1
ATOM 1552 C CA . GLN A 1 203 ? -5.468 -8.616 -17.121 1.00 92.25 203 GLN A CA 1
ATOM 1553 C C . GLN A 1 203 ? -4.256 -8.398 -18.045 1.00 92.25 203 GLN A C 1
ATOM 1555 O O . GLN A 1 203 ? -3.129 -8.655 -17.629 1.00 92.25 203 GLN A O 1
ATOM 1560 N N . GLU A 1 204 ? -4.469 -7.865 -19.252 1.00 89.12 204 GLU A N 1
ATOM 1561 C CA . GLU A 1 204 ? -3.409 -7.636 -20.240 1.00 89.12 204 GLU A CA 1
ATOM 1562 C C . GLU A 1 204 ? -2.289 -6.728 -19.697 1.00 89.12 204 GLU A C 1
ATOM 1564 O O . GLU A 1 204 ? -1.114 -6.985 -19.949 1.00 89.12 204 GLU A O 1
ATOM 1569 N N . ILE A 1 205 ? -2.619 -5.728 -18.872 1.00 90.00 205 ILE A N 1
ATOM 1570 C CA . ILE A 1 205 ? -1.630 -4.828 -18.259 1.00 90.00 205 ILE A CA 1
ATOM 1571 C C . ILE A 1 205 ? -0.752 -5.544 -17.218 1.00 90.00 205 ILE A C 1
ATOM 1573 O O . ILE A 1 205 ? 0.441 -5.256 -17.134 1.00 90.00 205 ILE A O 1
ATOM 1577 N N . ALA A 1 206 ? -1.284 -6.505 -16.457 1.00 91.81 206 ALA A N 1
ATOM 1578 C CA . ALA A 1 206 ? -0.471 -7.280 -15.513 1.00 91.81 206 ALA A CA 1
ATOM 1579 C C . ALA A 1 206 ? 0.373 -8.345 -16.215 1.00 91.81 206 ALA A C 1
ATOM 1581 O O . ALA A 1 206 ? 1.530 -8.542 -15.841 1.00 91.81 206 ALA A O 1
ATOM 1582 N N . ASP A 1 207 ? -0.174 -8.988 -17.248 1.00 90.88 207 ASP A N 1
ATOM 1583 C CA . ASP A 1 207 ? 0.554 -9.958 -18.071 1.00 90.88 207 ASP A CA 1
ATOM 1584 C C . ASP A 1 207 ? 1.736 -9.290 -18.798 1.00 90.88 207 ASP A C 1
ATOM 1586 O O . ASP A 1 207 ? 2.796 -9.899 -18.955 1.00 90.88 207 ASP A O 1
ATOM 1590 N N . GLN A 1 208 ? 1.589 -8.017 -19.188 1.00 87.81 208 GLN A N 1
ATOM 1591 C CA . GLN A 1 208 ? 2.676 -7.188 -19.718 1.00 87.81 208 GLN A CA 1
ATOM 1592 C C . GLN A 1 208 ? 3.652 -6.713 -18.628 1.00 87.81 208 GLN A C 1
ATOM 1594 O O . GLN A 1 208 ? 4.859 -6.685 -18.871 1.00 87.81 208 GLN A O 1
ATOM 1599 N N . LEU A 1 209 ? 3.167 -6.347 -17.435 1.00 88.56 209 LEU A N 1
ATOM 1600 C CA . LEU A 1 209 ? 4.007 -5.795 -16.367 1.00 88.56 209 LEU A CA 1
ATOM 1601 C C . LEU A 1 209 ? 4.829 -6.850 -15.618 1.00 88.56 209 LEU A C 1
ATOM 1603 O O . LEU A 1 209 ? 6.003 -6.601 -15.352 1.00 88.56 209 LEU A O 1
ATOM 1607 N N . SER A 1 210 ? 4.262 -8.009 -15.265 1.00 93.12 210 SER A N 1
ATOM 1608 C CA . SER A 1 210 ? 4.939 -9.000 -14.405 1.00 93.12 210 SER A CA 1
ATOM 1609 C C . SER A 1 210 ? 6.326 -9.405 -14.938 1.00 93.12 210 SER A C 1
ATOM 1611 O O . SER A 1 210 ? 7.293 -9.309 -14.175 1.00 93.12 210 SER A O 1
ATOM 1613 N N . PRO A 1 211 ? 6.509 -9.712 -16.244 1.00 91.62 211 PRO A N 1
ATOM 1614 C CA . PRO A 1 211 ? 7.823 -10.055 -16.796 1.00 91.62 211 PRO A CA 1
ATOM 1615 C C . PRO A 1 211 ? 8.857 -8.915 -16.760 1.00 91.62 211 PRO A C 1
ATOM 1617 O O . PRO A 1 211 ? 10.057 -9.170 -16.915 1.00 91.62 211 PRO A O 1
ATOM 1620 N N . LEU A 1 212 ? 8.430 -7.658 -16.582 1.00 86.31 212 LEU A N 1
ATOM 1621 C CA . LEU A 1 212 ? 9.310 -6.485 -16.480 1.00 86.31 212 LEU A CA 1
ATOM 1622 C C . LEU A 1 212 ? 9.896 -6.293 -15.075 1.00 86.31 212 LEU A C 1
ATOM 1624 O O . LEU A 1 212 ? 10.816 -5.491 -14.908 1.00 86.31 212 LEU A O 1
ATOM 1628 N N . LEU A 1 213 ? 9.404 -7.024 -14.075 1.00 91.81 213 LEU A N 1
ATOM 1629 C CA . LEU A 1 213 ? 9.829 -6.873 -12.690 1.00 91.81 213 LEU A CA 1
ATOM 1630 C C . LEU A 1 213 ? 10.855 -7.940 -12.308 1.00 91.81 213 LEU A C 1
ATOM 1632 O O . LEU A 1 213 ? 10.662 -9.130 -12.524 1.00 91.81 213 LEU A O 1
ATOM 1636 N N . ASN A 1 214 ? 11.950 -7.513 -11.687 1.00 89.75 214 ASN A N 1
ATOM 1637 C CA . ASN A 1 214 ? 12.790 -8.397 -10.890 1.00 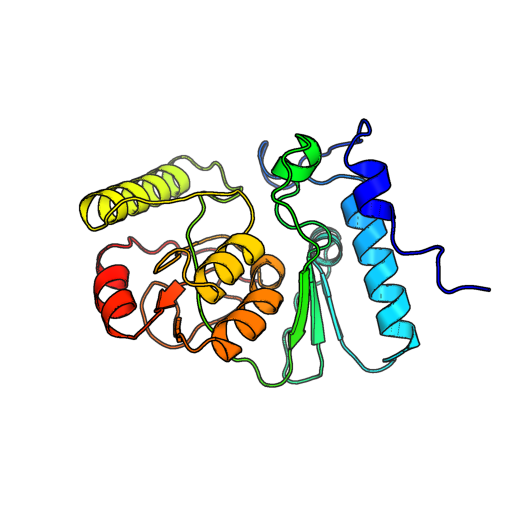89.75 214 ASN A CA 1
ATOM 1638 C C . ASN A 1 214 ? 12.152 -8.493 -9.498 1.00 89.75 214 ASN A C 1
ATOM 1640 O O . ASN A 1 214 ? 12.016 -7.471 -8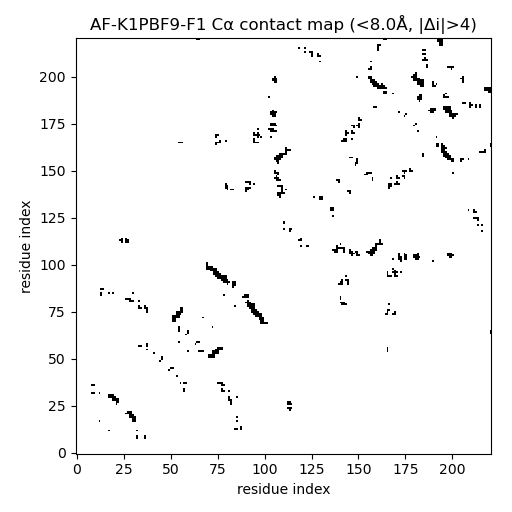.817 1.00 89.75 214 ASN A O 1
ATOM 1644 N N . HIS A 1 215 ? 11.729 -9.689 -9.092 1.00 91.38 215 HIS A N 1
ATOM 1645 C CA . HIS A 1 215 ? 11.057 -9.884 -7.808 1.00 91.38 215 HIS A CA 1
ATOM 1646 C C . HIS A 1 215 ? 12.039 -9.763 -6.636 1.00 91.38 215 HIS A C 1
ATOM 1648 O O . HIS A 1 215 ? 13.192 -10.185 -6.731 1.00 91.38 215 HIS A O 1
ATOM 1654 N N . ILE A 1 216 ? 11.568 -9.185 -5.530 1.00 88.88 216 ILE A N 1
ATOM 1655 C CA . ILE A 1 216 ? 12.324 -9.033 -4.284 1.00 88.88 216 ILE A CA 1
ATOM 1656 C C . ILE A 1 216 ? 11.556 -9.765 -3.183 1.00 88.88 216 ILE A C 1
ATOM 1658 O O . ILE A 1 216 ? 10.355 -9.551 -3.028 1.00 88.88 216 ILE A O 1
ATOM 1662 N N . GLU A 1 217 ? 12.241 -10.619 -2.428 1.00 88.25 217 GLU A N 1
ATOM 1663 C CA . GLU A 1 217 ? 11.692 -11.256 -1.228 1.00 88.25 217 GLU A CA 1
ATOM 1664 C C . GLU A 1 217 ? 11.951 -10.379 0.003 1.00 88.25 217 GLU A C 1
ATOM 1666 O O . GLU A 1 217 ? 13.026 -9.794 0.139 1.00 88.25 217 GLU A O 1
ATOM 1671 N N . PHE A 1 218 ? 10.974 -10.318 0.905 1.00 89.00 218 PHE A N 1
ATOM 1672 C CA . PHE A 1 218 ? 11.052 -9.643 2.203 1.00 89.00 218 PHE A CA 1
ATOM 1673 C C . PHE A 1 218 ? 10.636 -10.625 3.310 1.00 89.00 218 PHE A C 1
ATOM 1675 O O . PHE A 1 218 ? 9.976 -11.630 3.038 1.00 89.00 218 PHE A O 1
ATOM 1682 N N . GLU A 1 219 ? 11.013 -10.352 4.563 1.00 88.69 219 GLU A N 1
ATOM 1683 C CA . GLU A 1 219 ? 10.374 -11.036 5.693 1.00 88.69 219 GLU A CA 1
ATOM 1684 C C . GLU A 1 219 ? 8.900 -10.611 5.769 1.00 88.69 219 GLU A C 1
ATOM 1686 O O . GLU A 1 219 ? 8.564 -9.467 5.467 1.00 88.69 219 GLU A O 1
ATOM 1691 N N . ARG A 1 220 ? 8.023 -11.560 6.097 1.00 90.44 220 ARG A N 1
ATOM 1692 C CA . ARG A 1 220 ? 6.568 -11.384 6.073 1.00 90.44 220 ARG A CA 1
ATOM 1693 C C . ARG A 1 220 ? 6.063 -10.624 7.297 1.00 90.44 220 ARG A C 1
ATOM 1695 O O . ARG A 1 220 ? 6.695 -10.675 8.351 1.00 90.44 220 ARG A O 1
ATOM 1702 N N . ASP A 1 221 ? 4.886 -10.027 7.139 1.00 82.88 221 ASP A N 1
ATOM 1703 C CA . ASP A 1 221 ? 4.059 -9.492 8.232 1.00 82.88 221 ASP A CA 1
ATOM 1704 C C . ASP A 1 221 ? 3.514 -10.619 9.147 1.00 82.88 221 ASP A C 1
ATOM 1706 O O . ASP A 1 221 ? 3.049 -11.653 8.600 1.00 82.88 221 ASP A O 1
#

Nearest PDB structures (foldseek):
  4as5-assembly2_D  TM=9.626E-01  e=2.728E-25  Mus musculus
  4as4-assembly1_B  TM=9.635E-01  e=4.772E-25  Homo sapiens
  1imf-assembly1_A-2  TM=8.715E-01  e=4.431E-21  Homo sapiens
  7vce-assembly1_B  TM=9.030E-01  e=5.323E-20  Homo sapiens
  7vce-assembly1_A  TM=8.956E-01  e=9.911E-20  Homo sapiens

Mean predicted aligned error: 9.26 Å

Foldseek 3Di:
DPPPPQPCLLVVCQPPQWDWDAQPDPQRIDTPSQVVQVVVVCVVCCVVPVQEAEAEDVCVSVPDDDPDDQGFYKQWGQKFLVVCSNVSNPQIDTFIATDHPDDFFFFAEDQDRDDDPVSNVQSVQLQVLVCVVDPHGDYRRATLSGLVCVLVVVDWKYKDAQAALNRPNRNRVSSCVSPWHKAFLQGDGDDRFQSIIMTTPYPVSSVVSSVSHDDDGDDTD

=== Feature glossary ===
Feature key, reading from the visual/contextual features back to the raw sequence:

Rendered structure images. Structure images are PyMOL renders from six orthogonal camera directions. Cartoon representation draws helices as coils and strands as arrows; sticks shows the backbone as bonds; surface shows the solvent-excluded envelope. Rainbow coloring maps sequence position to hue (blue→red, N→C); chain coloring assigns a distinct color per polypeptide.

Contact-map, Ramachandran, and PAE plots. Three diagnostic plots accompany the record. The Cα contact map visualizes the tertiary structure as a 2D adjacency matrix (8 Å cutoff, sequence-local contacts suppressed). The Ramachandran plot shows the distribution of backbone (φ, ψ) torsions, with points in the α and β basins reflecting secondary structure content. The PAE plot shows AlphaFold's inter-residue confidence as a color matrix.

InterPro / GO / CATH / organism. The annotation block draws on four external resources. InterPro: which protein families and domains the sequence belongs to. GO: standardized terms for what the protein does, what process it participates in, and where in the cell it acts. CATH: which structural fold it has in the CATH hierarchy. Organism: the species of origin.

Nearest PDB structures. Structural nearest neighbors (via Foldseek easy-search vs the PDB). Reported per hit: target PDB id, E-value, and alignment TM-score. A TM-score above ~0.5 is the conventional threshold for 'same fold'.

Predicted aligned error. Predicted aligned error is AlphaFold's pairwise confidence. Unlike pLDDT (per-residue), PAE is per-residue-pair and captures whether two parts of the structure are correctly placed relative to each other. Units are ångströms of expected positional error.

Solvent-accessible surface area. SASA measures how much of the protein is reachable by solvent. It is computed by rolling a water-sized probe over the atomic surface and summing the exposed area (Å²). Per-residue SASA distinguishes core (buried, low SASA) from surface (exposed, high SASA) residues; total SASA is a whole-molecule size measure.

B-factor. Crystallographic B-factors measure how much each atom's electron density is smeared out, in Å². They rise in mobile loops and surface residues and fall in the buried interior. In AlphaFold models this column is repurposed to hold pLDDT instead.

pLDDT. For AlphaFold models, the B-factor field carries pLDDT — the model's own estimate of local accuracy on a 0–100 scale. Regions with pLDDT<50 should be treated as essentially unmodeled; they often correspond to intrinsically disordered segments.

Backbone torsions (φ/ψ). φ (phi) and ψ (psi) are the two rotatable backbone dihedrals per residue: φ is the C(i-1)–N–Cα–C torsion, ψ is the N–Cα–C–N(i+1) torsion, both in degrees on (−180°, 180°]. α-helical residues cluster near (−60°, −45°); β-strand residues near (−120°, +130°). A Ramachandran plot is simply a scatter of (φ, ψ) for every residue.

Radius of gyration, Cα contacts, bounding box. Radius of gyration (Rg) is the root-mean-square distance of Cα atoms from their centroid — a single number for overall size and compactness. A globular domain of N residues has Rg ≈ 2.2·N^0.38 Å; an extended or disordered chain has a much larger Rg. The Cα contact count is the number of residue pairs whose Cα atoms are within 8 Å and are more than four positions apart in sequence — a standard proxy for tertiary packing density. The bounding box is the smallest axis-aligned box enclosing all Cα atoms.

Secondary structure (3-state, P-SEA). Three-state secondary structure (P-SEA) collapses the eight DSSP classes into helix (a), strand (b), and coil (c). P-SEA assigns these from Cα geometry alone — distances and angles — without requiring backbone oxygens, so it works on any Cα trace.

Secondary structure (8-state, DSSP). Secondary structure is the local, repeating backbone conformation. DSSP classifies it into eight states by reading the hydrogen-bond network: three helix types (H, G, I), two β types (E, B), two non-regular types (T, S), and unstructured coil (-).

Foldseek 3Di. The Foldseek 3Di string encodes local tertiary geometry as a 20-letter alphabet — one character per residue — derived from the relative positions of nearby Cα atoms. Unlike the amino-acid sequence, 3Di is a direct function of the 3D structure, so two proteins with the same fold have similar 3Di strings even at low sequence identity.

mmCIF coordinates. Structure coordinates are given as an mmCIF _atom_site loop: one row per atom with element, residue name, chain id, sequence number, and x/y/z position in Å. Only the four main-chain atoms per residue are included here; side chains are omitted to keep the record compact.

Sequence. This is the polypeptide sequence — one letter per residue, N-terminus first. Length ranges from a few dozen residues for small domains to over a thousand for large multi-domain proteins.